Protein 3D9X (pdb70)

Nearest PDB structures (foldseek):
  3d9x-assembly1_B  TM=9.362E-01  e=1.227E-16  Bartonella henselae
  4lgo-assembly1_B  TM=8.347E-01  e=2.095E-08  Bartonella quintana
  3wpr-assembly1_B  TM=5.774E-01  e=2.042E-07  Acinetobacter sp. Tol 5
  3wpr-assembly1_C  TM=5.768E-01  e=2.422E-07  Acinetobacter sp. Tol 5
  3wpa-assembly1_A  TM=5.629E-01  e=1.880E-06  Acinetobacter sp. Tol 5

B-factor: mean 14.64, std 11.31, range [3.81, 83.88]

InterPro domains:
  IPR005594 Trimeric autotransporter adhesin YadA-like, C-terminal membrane anchor domain [PF03895] (3023-3078)
  IPR008635 Trimeric autotransporter adhesin YadA-like, stalk domain [PF05662] (355-396)
  IPR008635 Trimeric autotransporter adhesin YadA-like, stalk domain [PF05662] (469-496)
  IPR008635 Trimeric autotransporter adhesin YadA-like, stalk domain [PF05662] (538-579)
  IPR008635 Trimeric autotransporter adhesin YadA-like, stalk domain [PF05662] (683-721)
  IPR008635 Trimeric autotransporter adhesin YadA-like, stalk domain [PF05662] (815-851)
  IPR008635 Trimeric autotransporter adhesin YadA-like, stalk domain [PF05662] (1015-1054)
  IPR008635 Trimeric autotransporter adhesin YadA-like, stalk domain [PF05662] (1153-1191)
  IPR008635 Trimeric autotransporter adhesin YadA-like, stalk domain [PF05662] (1285-1321)
  IPR008635 Trimeric autotransporter adhesin YadA-like, stalk domain [PF05662] (1486-1524)
  IPR008635 Trimeric autotransporter adhesin YadA-like, stalk domain [PF05662] (1625-1662)
  IPR008635 Trimeric autotransporter adhesin YadA-like, stalk domain [PF05662] (1707-1745)
  IPR008635 Trimeric autotransporter adhesin YadA-like, stalk domain [PF05662] (1910-1948)
  IPR008635 Trimeric autotransporter adhesin YadA-like, stalk domain [PF05662] (2046-2082)
  IPR008635 Trimeric autotransporter adhesin YadA-like, stalk domain [PF05662] (2128-2166)
  IPR008635 Trimeric autotransporter adhesin YadA-like, stalk domain [PF05662] (2331-2369)
  IPR008635 Trimeric autotransporter adhesin YadA-like, stalk domain [PF05662] (2462-2490)
  IPR008635 Trimeric autotransporter adhesin YadA-like, stalk domain [PF05662] (2600-2638)
  IPR008635 Trimeric autotransporter adhesin YadA-like, stalk domain [PF05662] (2732-2768)
  IPR008635 Trimeric autotransporter adhesin YadA-like, stalk domain [PF05662] (2850-2883)

Foldseek 3Di:
DWDFDDDPPDDTDTQDDVRDDDDDDPDPQKDWDDDPPDPDIDIDGDPDDDDAWDDDDQWIQGPQGIGGVCAWTQGPVGIDGNPDDDPDADADDDPPGDHDPVRVVVVVVVVVPD/DADWDDDPNDDIDGQDDVRDDDDDDPDPQKDWDDPVPDPDIDIDGDPDDDDAWDDDDQWIQGPAFIDGVCAWTQGPVGIDGNPDDDPDADADDDPPGDHDPVRVVVVVVVD/DWDWDDDPNDPIDIQDVVRDDDDDDPDPQKDWDADVVVGDIDIDGDPDDDDAWDDDPQWIQGPQFIDRHCAWTQGPVGTDGNPDDDPDADADDDPPHDHDPVVVVVVVVVVPVD

Sequence (339 aa):
GGWNLTVNNDNNTVVSSGGALDLSSSGSKNLKIVKDGKKNNVTFDVARRDLTLKSIKLDGVTLNETGLFIANGPQITASGINAGSQKIITGVAEGTDANDAVVNFGQLKKIETEVKEQGGWNLTVNNDNNTVVSSGGALDLSSSSGSKNLKIVKDGKKKKNNVTTFDVARDLTLKSIKLLDGVTLNETGLFIANGPQITASGINAGSQQKITGVAEGTDANDAVVNFGQLKKIETEVGGWNNLTVNNDNNTVVVSSSGGALDLSSSGSKNLLKKIVVKDGKKNNVTFDVARDLTLKKSIKKLDGVTLNETGLFIANGPQIITASSGINAGSQKITGVAEGTDANDAVNFGQLKKIIETEVKEQ

Secondary structure (DSSP, 8-state):
--EEEEETT---EEE-TT-EEEEEESSTTEEEE--SS---EEEEE-SEEE-SEEEETTEEEESSEEEETTS-EEETTEEEEEEE-EEEEPPP-STTSB-BHHHHHHHHHHHTT-/--EEEEETTEEEEEE-TTEEEEEEESSTTEEEEE-TTSSEEEEEE-SEEE-SEEEETTEEEESSEEEETTS-EEETTEEEEEEE-EEEEPPP-STTSB-BHHHHHHHHHH-/--EEEEETTEEEEEE-TT-EEEEEESSTTEEEEEETTTTEEEEEE-SEEE-SEEEETTEEEESSEEEETTS-EEETTEEEEEEE-EEEEPPP-STTSBPBHHHHHHHHHHTTT-

Solvent-accessible surface area: 14819 Å² total; per-residue (Å²): 63,13,7,30,0,18,3,70,122,58,106,88,13,87,0,54,70,55,17,52,9,13,5,17,28,44,23,139,0,4,85,15,94,14,72,30,174,130,24,68,0,47,1,30,4,9,114,78,2,34,4,97,26,0,105,0,95,27,1,41,1,38,81,78,0,1,53,7,63,143,8,0,64,1,17,53,93,8,4,50,0,17,89,53,62,1,49,18,0,26,96,4,91,82,65,73,3,1,0,3,35,28,8,3,95,111,10,17,86,46,11,128,152,96,80,16,10,37,0,22,7,65,120,86,68,71,16,73,0,46,66,62,15,65,7,22,5,21,29,41,42,175,6,3,83,8,90,9,72,30,159,106,38,45,0,45,1,26,3,4,94,87,3,67,1,104,24,1,115,0,100,30,1,42,1,39,68,81,0,2,54,11,56,150,17,1,68,0,8,66,99,6,2,47,0,27,91,78,49,1,56,16,0,30,98,1,76,87,62,74,3,1,0,8,29,28,16,8,90,127,15,68,115,97,67,64,19,5,46,0,23,4,69,129,87,58,106,18,81,1,54,58,57,22,54,6,16,4,18,28,40,26,151,2,3,103,10,95,26,36,42,192,142,31,11,0,44,1,29,3,6,81,64,2,46,4,106,26,0,108,0,100,25,3,33,1,37,60,78,0,0,49,12,60,162,18,0,58,0,8,44,91,7,3,51,0,17,90,70,72,1,46,5,1,34,68,2,83,91,60,77,4,1,0,8,43,12,15,1,95,125,13,28,69,70,1,154,166,129

Organism: Bartonella henselae (NCBI:txid38323)

Structure (mmCIF, N/CA/C/O backbone):
data_3D9X
#
_entry.id   3D9X
#
_cell.length_a   29.870
_cell.length_b   51.140
_cell.length_c   58.620
_cell.angle_alpha   65.87
_cell.angle_beta   76.60
_cell.angle_gamma   82.08
#
_symmetry.space_group_name_H-M   'P 1'
#
loop_
_entity.id
_entity.type
_entity.pdbx_description
1 polymer 'Adhesin A'
2 water water
#
loop_
_atom_site.group_PDB
_atom_site.id
_atom_site.type_symbol
_atom_site.label_atom_id
_atom_site.label_alt_id
_atom_site.label_comp_id
_atom_site.label_asym_id
_atom_site.label_entity_id
_atom_site.label_seq_id
_atom_site.pdbx_PDB_ins_code
_atom_site.Cartn_x
_atom_site.Cartn_y
_atom_site.Cartn_z
_atom_site.occupancy
_atom_site.B_iso_or_equiv
_atom_site.auth_seq_id
_atom_site.auth_comp_id
_atom_site.auth_asym_id
_atom_site.auth_atom_id
_atom_site.pdbx_PDB_model_num
ATOM 1 N N . GLY A 1 12 ? 27.559 20.816 7.514 1.00 25.40 385 GLY A N 1
ATOM 2 C CA . GLY A 1 12 ? 26.179 20.418 7.104 1.00 24.59 385 GLY A CA 1
ATOM 3 C C . GLY A 1 12 ? 25.357 21.569 6.547 1.00 23.26 385 GLY A C 1
ATOM 4 O O . GLY A 1 12 ? 24.586 22.183 7.288 1.00 25.21 385 GLY A O 1
ATOM 5 N N . GLY A 1 13 ? 25.506 21.894 5.259 1.00 21.20 386 GLY A N 1
ATOM 6 C CA . GLY A 1 13 ? 26.425 21.228 4.372 1.00 17.03 386 GLY A CA 1
ATOM 7 C C . GLY A 1 13 ? 25.703 20.074 3.723 1.00 15.45 386 GLY A C 1
ATOM 8 O O . GLY A 1 13 ? 25.659 18.965 4.277 1.00 17.87 386 GLY A O 1
ATOM 9 N N . TRP A 1 14 ? 25.086 20.361 2.573 1.00 10.36 387 TRP A N 1
ATOM 10 C CA . TRP A 1 14 ? 24.585 19.333 1.671 1.00 8.90 387 TRP A CA 1
ATOM 11 C C . TRP A 1 14 ? 25.109 19.643 0.271 1.00 7.30 387 TRP A C 1
ATOM 12 O O . TRP A 1 14 ? 25.520 20.765 -0.023 1.00 8.17 387 TRP A O 1
ATOM 23 N N . ASN A 1 15 ? 25.118 18.626 -0.564 1.00 6.78 388 ASN A N 1
ATOM 24 C CA . ASN A 1 15 ? 25.633 18.729 -1.934 1.00 6.52 388 ASN A CA 1
ATOM 25 C C . ASN A 1 15 ? 24.512 18.884 -2.942 1.00 6.26 388 ASN A C 1
ATOM 26 O O . ASN A 1 15 ? 23.545 18.147 -2.911 1.00 6.81 388 ASN A O 1
ATOM 31 N N . LEU A 1 16 ? 24.664 19.842 -3.840 1.00 6.01 389 LEU A N 1
ATOM 32 C CA . LEU A 1 16 ? 23.755 20.050 -4.939 1.00 5.76 389 LEU A CA 1
ATOM 33 C C . LEU A 1 16 ? 24.433 19.691 -6.257 1.00 5.48 389 LEU A C 1
ATOM 34 O O . LEU A 1 16 ? 25.529 20.174 -6.517 1.00 6.00 389 LEU A O 1
ATOM 39 N N . THR A 1 17 ? 23.756 18.896 -7.083 1.00 5.25 390 THR A N 1
ATOM 40 C CA . THR A 1 17 ? 24.161 18.695 -8.457 1.00 5.90 390 THR A CA 1
ATOM 41 C C . THR A 1 17 ? 23.019 19.097 -9.383 1.00 5.35 390 THR A C 1
ATOM 42 O O . THR A 1 17 ? 21.832 19.054 -9.003 1.00 5.64 390 THR A O 1
ATOM 46 N N . VAL A 1 18 ? 23.383 19.461 -10.604 1.00 5.11 391 VAL A N 1
ATOM 47 C CA . VAL A 1 18 ? 22.453 19.792 -11.669 1.00 5.61 391 VAL A CA 1
ATOM 48 C C . VAL A 1 18 ? 22.818 18.975 -12.889 1.00 6.01 391 VAL A C 1
ATOM 49 O O . VAL A 1 18 ? 23.961 19.013 -13.342 1.00 6.54 391 VAL A O 1
ATOM 53 N N . ASN A 1 19 ? 21.857 18.231 -13.422 1.00 6.09 392 ASN A N 1
ATOM 54 C CA . ASN A 1 19 ? 22.112 17.327 -14.540 1.00 7.75 392 ASN A CA 1
ATOM 55 C C . ASN A 1 19 ? 23.343 16.467 -14.254 1.00 8.38 392 ASN A C 1
ATOM 56 O O . ASN A 1 19 ? 24.185 16.241 -15.132 1.00 9.77 392 ASN A O 1
ATOM 61 N N . ASN A 1 20 ? 23.446 15.991 -13.014 1.00 8.63 393 ASN A N 1
ATOM 62 C CA . ASN A 1 20 ? 24.557 15.117 -12.591 1.00 10.01 393 ASN A CA 1
ATOM 63 C C . ASN A 1 20 ? 25.932 15.731 -12.810 1.00 9.71 393 ASN A C 1
ATOM 64 O O . ASN A 1 20 ? 26.909 15.013 -13.089 1.00 11.43 393 ASN A O 1
ATOM 69 N N . ASP A 1 21 ? 26.036 17.047 -12.697 1.00 9.13 394 ASP A N 1
ATOM 70 C CA . ASP A 1 21 ? 27.330 17.714 -12.747 1.00 9.32 394 ASP A CA 1
ATOM 71 C C . ASP A 1 21 ? 28.006 17.519 -11.381 1.00 10.39 394 ASP A C 1
ATOM 72 O O . ASP A 1 21 ? 27.623 16.633 -10.596 1.00 11.03 394 ASP A O 1
ATOM 77 N N . ASN A 1 22 ? 29.002 18.319 -11.085 1.00 10.28 395 ASN A N 1
ATOM 78 C CA . ASN A 1 22 ? 29.746 18.151 -9.857 1.00 9.44 395 ASN A CA 1
ATOM 79 C C . ASN A 1 22 ? 29.008 18.721 -8.658 1.00 8.36 395 ASN A C 1
ATOM 80 O O . ASN A 1 22 ? 28.207 19.643 -8.790 1.00 9.31 395 ASN A O 1
ATOM 85 N N . ASN A 1 23 ? 29.348 18.219 -7.479 1.00 8.00 396 ASN A N 1
ATOM 86 C CA . ASN A 1 23 ? 28.836 18.796 -6.243 1.00 8.21 396 ASN A CA 1
ATOM 87 C C . ASN A 1 23 ? 29.181 20.255 -6.102 1.00 7.78 396 ASN A C 1
ATOM 88 O O . ASN A 1 23 ? 30.350 20.657 -6.268 1.00 8.94 396 ASN A O 1
ATOM 93 N N . THR A 1 24 ? 28.174 21.031 -5.725 1.00 7.52 397 THR A N 1
ATOM 94 C CA . THR A 1 24 ? 28.342 22.362 -5.176 1.00 8.36 397 THR A CA 1
ATOM 95 C C . THR A 1 24 ? 27.821 22.292 -3.748 1.00 8.12 397 THR A C 1
ATOM 96 O O . THR A 1 24 ? 26.672 21.891 -3.532 1.00 8.18 397 THR A O 1
ATOM 100 N N . VAL A 1 25 ? 28.631 22.669 -2.761 1.00 9.14 398 VAL A N 1
ATOM 101 C CA . VAL A 1 25 ? 28.204 22.579 -1.380 1.00 9.85 398 VAL A CA 1
ATOM 102 C C . VAL A 1 25 ? 27.367 23.776 -1.016 1.00 9.37 398 VAL A C 1
ATOM 103 O O . VAL A 1 25 ? 27.696 24.917 -1.342 1.00 10.52 398 VAL A O 1
ATOM 107 N N . VAL A 1 26 ? 26.253 23.493 -0.362 1.00 8.82 399 VAL A N 1
ATOM 108 C CA . VAL A 1 26 ? 25.441 24.514 0.264 1.00 9.64 399 VAL A CA 1
ATOM 109 C C . VAL A 1 26 ? 25.701 24.310 1.745 1.00 10.22 399 VAL A C 1
ATOM 110 O O . VAL A 1 26 ? 25.202 23.377 2.361 1.00 9.57 399 VAL A O 1
ATOM 114 N N . SER A 1 27 ? 26.549 25.179 2.291 1.00 12.18 400 SER A N 1
ATOM 115 C CA . SER A 1 27 ? 27.062 25.041 3.642 1.00 13.73 400 SER A CA 1
ATOM 116 C C . SER A 1 27 ? 26.037 25.474 4.665 1.00 14.17 400 SER A C 1
ATOM 117 O O . SER A 1 27 ? 25.082 26.184 4.353 1.00 13.63 400 SER A O 1
ATOM 120 N N . SER A 1 28 ? 26.266 25.065 5.910 1.00 15.80 401 SER A N 1
ATOM 121 C CA . SER A 1 28 ? 25.550 25.610 7.044 1.00 15.96 401 SER A CA 1
ATOM 122 C C . SER A 1 28 ? 25.702 27.139 7.044 1.00 15.22 401 SER A C 1
ATOM 123 O O . SER A 1 28 ? 26.813 27.670 7.032 1.00 15.77 401 SER A O 1
ATOM 126 N N . GLY A 1 29 ? 24.590 27.853 7.013 1.00 14.60 402 GLY A N 1
ATOM 127 C CA . GLY A 1 29 ? 24.616 29.305 6.921 1.00 14.20 402 GLY A CA 1
ATOM 128 C C . GLY A 1 29 ? 24.886 29.846 5.523 1.00 13.76 402 GLY A C 1
ATOM 129 O O . GLY A 1 29 ? 24.957 31.063 5.328 1.00 15.24 402 GLY A O 1
ATOM 130 N N . GLY A 1 30 ? 25.044 28.949 4.551 1.00 12.31 403 GLY A N 1
ATOM 131 C CA . GLY A 1 30 ? 25.272 29.317 3.159 1.00 11.06 403 GLY A CA 1
ATOM 132 C C . GLY A 1 30 ? 23.987 29.648 2.433 1.00 9.63 403 GLY A C 1
ATOM 133 O O . GLY A 1 30 ? 22.951 29.867 3.058 1.00 9.70 403 GLY A O 1
ATOM 134 N N . ALA A 1 31 ? 24.062 29.671 1.113 1.00 9.08 404 ALA A N 1
ATOM 135 C CA . ALA A 1 31 ? 22.971 30.175 0.304 1.00 8.33 404 ALA A CA 1
ATOM 136 C C . ALA A 1 31 ? 22.876 29.453 -1.027 1.00 7.75 404 ALA A C 1
ATOM 137 O O . ALA A 1 31 ? 23.873 28.948 -1.562 1.00 8.91 404 ALA A O 1
ATOM 139 N N . LEU A 1 32 ? 21.665 29.449 -1.554 1.00 6.70 405 LEU A N 1
ATOM 140 C CA . LEU A 1 32 ? 21.384 28.959 -2.884 1.00 6.45 405 LEU A CA 1
ATOM 141 C C . LEU A 1 32 ? 20.348 29.884 -3.506 1.00 5.94 405 LEU A C 1
ATOM 142 O O . LEU A 1 32 ? 19.335 30.197 -2.860 1.00 6.52 405 LEU A O 1
ATOM 147 N N . ASP A 1 33 ? 20.581 30.290 -4.749 1.00 5.84 406 ASP A N 1
ATOM 148 C CA . ASP A 1 33 ? 19.641 31.102 -5.498 1.00 6.37 406 ASP A CA 1
ATOM 149 C C . ASP A 1 33 ? 19.133 30.316 -6.705 1.00 6.39 406 ASP A C 1
ATOM 150 O O . ASP A 1 33 ? 19.923 29.717 -7.444 1.00 7.29 406 ASP A O 1
ATOM 155 N N . LEU A 1 34 ? 17.818 30.302 -6.886 1.00 6.07 407 LEU A N 1
ATOM 156 C CA . LEU A 1 34 ? 17.182 29.693 -8.058 1.00 6.38 407 LEU A CA 1
ATOM 157 C C . LEU A 1 34 ? 16.635 30.836 -8.883 1.00 6.63 407 LEU A C 1
ATOM 158 O O . LEU A 1 34 ? 15.900 31.680 -8.356 1.00 8.28 407 LEU A O 1
ATOM 163 N N . SER A 1 35 ? 16.939 30.875 -10.161 1.00 6.60 408 SER A N 1
ATOM 164 C CA A SER A 1 35 ? 16.504 31.984 -10.980 0.50 6.81 408 SER A CA 1
ATOM 165 C CA B SER A 1 35 ? 16.515 31.988 -10.983 0.50 7.47 408 SER A CA 1
ATOM 166 C C . SER A 1 35 ? 15.977 31.528 -12.324 1.00 6.68 408 SER A C 1
ATOM 167 O O . SER A 1 35 ? 16.282 30.425 -12.798 1.00 6.69 408 SER A O 1
ATOM 172 N N . SER A 1 36 ? 15.180 32.395 -12.925 1.00 7.23 409 SER A N 1
ATOM 173 C CA . SER A 1 36 ? 14.664 32.164 -14.257 1.00 7.88 409 SER A CA 1
ATOM 174 C C . SER A 1 36 ? 15.467 32.892 -15.301 1.00 8.00 409 SER A C 1
ATOM 175 O O . SER A 1 36 ? 15.826 34.047 -15.114 1.00 9.33 409 SER A O 1
ATOM 178 N N . GLY A 1 37 ? 15.709 32.228 -16.420 1.00 8.06 410 GLY A N 1
ATOM 179 C CA . GLY A 1 37 ? 16.426 32.833 -17.521 1.00 8.99 410 GLY A CA 1
ATOM 180 C C . GLY A 1 37 ? 15.618 33.755 -18.405 1.00 9.19 410 GLY A C 1
ATOM 181 O O . GLY A 1 37 ? 16.205 34.486 -19.196 1.00 10.54 410 GLY A O 1
ATOM 182 N N . SER A 1 38 ? 14.291 33.723 -18.298 1.00 9.01 411 SER A N 1
ATOM 183 C CA . SER A 1 38 ? 13.453 34.515 -19.207 1.00 9.32 411 SER A CA 1
ATOM 184 C C . SER A 1 38 ? 12.029 34.583 -18.717 1.00 9.30 411 SER A C 1
ATOM 185 O O . SER A 1 38 ? 11.606 33.817 -17.849 1.00 9.27 411 SER A O 1
ATOM 188 N N . LYS A 1 39 ? 11.260 35.468 -19.343 1.00 9.75 412 LYS A N 1
ATOM 189 C CA . LYS A 1 39 ? 9.846 35.608 -19.018 1.00 10.70 412 LYS A CA 1
ATOM 190 C C . LYS A 1 39 ? 9.016 34.372 -19.351 1.00 9.16 412 LYS A C 1
ATOM 191 O O . LYS A 1 39 ? 7.892 34.259 -18.902 1.00 10.39 412 LYS A O 1
ATOM 197 N N . ASN A 1 40 ? 9.554 33.431 -20.120 1.00 7.71 413 ASN A N 1
ATOM 198 C CA . ASN A 1 40 ? 8.818 32.223 -20.423 1.00 7.75 413 ASN A CA 1
ATOM 199 C C . ASN A 1 40 ? 8.690 31.278 -19.239 1.00 7.25 413 ASN A C 1
ATOM 200 O O . ASN A 1 40 ? 7.844 30.391 -19.274 1.00 7.88 413 ASN A O 1
ATOM 205 N N . LEU A 1 41 ? 9.558 31.417 -18.249 1.00 7.53 414 LEU A N 1
ATOM 206 C CA . LEU A 1 41 ? 9.539 30.567 -17.066 1.00 8.43 414 LEU A CA 1
ATOM 207 C C . LEU A 1 41 ? 9.405 31.454 -15.843 1.00 8.04 414 LEU A C 1
ATOM 208 O O . LEU A 1 41 ? 10.196 32.366 -15.614 1.00 8.29 414 LEU A O 1
ATOM 213 N N . LYS A 1 42 ? 8.383 31.160 -15.061 1.00 8.11 415 LYS A N 1
ATOM 214 C CA . LYS A 1 42 ? 8.071 31.918 -13.860 1.00 8.60 415 LYS A CA 1
ATOM 215 C C . LYS A 1 42 ? 8.490 31.097 -12.642 1.00 8.20 415 LYS A C 1
ATOM 216 O O . LYS A 1 42 ? 8.167 29.924 -12.559 1.00 9.46 415 LYS A O 1
ATOM 222 N N . ILE A 1 43 ? 9.190 31.709 -11.697 1.00 7.64 416 ILE A N 1
ATOM 223 C CA . ILE A 1 43 ? 9.495 31.050 -10.432 1.00 7.39 416 ILE A CA 1
ATOM 224 C C . ILE A 1 43 ? 9.018 31.975 -9.319 1.00 7.32 416 ILE A C 1
ATOM 225 O O . ILE A 1 43 ? 9.414 33.143 -9.277 1.00 8.08 416 ILE A O 1
ATOM 230 N N . VAL A 1 44 ? 8.160 31.457 -8.441 1.00 7.70 417 VAL A N 1
ATOM 231 C CA . VAL A 1 44 ? 7.464 32.223 -7.409 1.00 8.57 417 VAL A CA 1
ATOM 232 C C . VAL A 1 44 ? 7.822 31.687 -6.023 1.00 7.94 417 VAL A C 1
ATOM 233 O O . VAL A 1 44 ? 7.688 30.508 -5.748 1.00 9.56 417 VAL A O 1
ATOM 237 N N . LYS A 1 45 ? 8.244 32.593 -5.162 1.00 8.16 418 LYS A N 1
ATOM 238 C CA . LYS A 1 45 ? 8.526 32.352 -3.752 1.00 9.23 418 LYS A CA 1
ATOM 239 C C . LYS A 1 45 ? 8.216 33.654 -2.988 1.00 10.10 418 LYS A C 1
ATOM 240 O O . LYS A 1 45 ? 8.379 34.749 -3.534 1.00 10.56 418 LYS A O 1
ATOM 246 N N . ASP A 1 46 ? 7.843 33.533 -1.719 1.00 10.33 419 ASP A N 1
ATOM 247 C CA . ASP A 1 46 ? 7.723 34.717 -0.890 1.00 12.16 419 ASP A CA 1
ATOM 248 C C . ASP A 1 46 ? 8.676 34.627 0.297 1.00 11.69 419 ASP A C 1
ATOM 249 O O . ASP A 1 46 ? 9.454 33.666 0.431 1.00 12.57 419 ASP A O 1
ATOM 254 N N . GLY A 1 47 ? 8.652 35.656 1.128 1.00 12.91 420 GLY A N 1
ATOM 255 C CA . GLY A 1 47 ? 9.600 35.754 2.235 1.00 14.17 420 GLY A CA 1
ATOM 256 C C . GLY A 1 47 ? 9.142 35.049 3.480 1.00 14.73 420 GLY A C 1
ATOM 257 O O . GLY A 1 47 ? 9.878 35.007 4.473 1.00 17.02 420 GLY A O 1
ATOM 258 N N . LYS A 1 48 ? 7.951 34.465 3.432 1.00 15.35 421 LYS A N 1
ATOM 259 C CA . LYS A 1 48 ? 7.343 33.870 4.617 1.00 16.11 421 LYS A CA 1
ATOM 260 C C . LYS A 1 48 ? 7.553 32.372 4.705 1.00 16.01 421 LYS A C 1
ATOM 261 O O . LYS A 1 48 ? 7.700 31.833 5.803 1.00 18.15 421 LYS A O 1
ATOM 267 N N . LYS A 1 49 ? 7.558 31.691 3.559 1.00 13.84 422 LYS A N 1
ATOM 268 C CA . LYS A 1 49 ? 7.617 30.238 3.525 1.00 14.45 422 LYS A CA 1
ATOM 269 C C . LYS A 1 49 ? 8.684 29.811 2.550 1.00 12.38 422 LYS A C 1
ATOM 270 O O . LYS A 1 49 ? 9.014 30.534 1.601 1.00 12.26 422 LYS A O 1
ATOM 276 N N . ASN A 1 50 ? 9.220 28.621 2.765 1.00 11.67 423 ASN A N 1
ATOM 277 C CA . ASN A 1 50 ? 10.280 28.142 1.869 1.00 11.97 423 ASN A CA 1
ATOM 278 C C . ASN A 1 50 ? 9.821 27.798 0.438 1.00 12.02 423 ASN A C 1
ATOM 279 O O . ASN A 1 50 ? 10.646 27.803 -0.477 1.00 13.24 423 ASN A O 1
ATOM 284 N N . ASN A 1 51 ? 8.500 27.596 0.268 1.00 9.52 424 ASN A N 1
ATOM 285 C CA . ASN A 1 51 ? 7.799 27.017 -0.903 1.00 10.84 424 ASN A CA 1
ATOM 286 C C . ASN A 1 51 ? 8.170 27.748 -2.183 1.00 8.33 424 ASN A C 1
ATOM 287 O O . ASN A 1 51 ? 8.100 28.974 -2.212 1.00 8.80 424 ASN A O 1
ATOM 292 N N . VAL A 1 52 ? 8.503 27.004 -3.231 1.00 7.21 425 VAL A N 1
ATOM 293 C CA . VAL A 1 52 ? 8.793 27.581 -4.532 1.00 7.21 425 VAL A CA 1
ATOM 294 C C . VAL A 1 52 ? 7.878 26.936 -5.562 1.00 6.91 425 VAL A C 1
ATOM 295 O O . VAL A 1 52 ? 7.725 25.718 -5.588 1.00 7.80 425 VAL A O 1
ATOM 299 N N . THR A 1 53 ? 7.264 27.760 -6.401 1.00 6.62 426 THR A N 1
ATOM 300 C CA . THR A 1 53 ? 6.388 27.285 -7.467 1.00 7.02 426 THR A CA 1
ATOM 301 C C . THR A 1 53 ? 6.972 27.709 -8.819 1.00 6.67 426 THR A C 1
ATOM 302 O O . THR A 1 53 ? 7.345 28.874 -9.006 1.00 8.63 426 THR A O 1
ATOM 306 N N . PHE A 1 54 ? 7.073 26.757 -9.740 1.00 6.21 427 PHE A N 1
ATOM 307 C CA . PHE A 1 54 ? 7.645 26.965 -11.077 1.00 6.76 427 PHE A CA 1
ATOM 308 C C . PHE A 1 54 ? 6.529 26.825 -12.084 1.00 7.26 427 PHE A C 1
ATOM 309 O O . PHE A 1 54 ? 5.674 25.954 -11.935 1.00 7.03 427 PHE A O 1
ATOM 317 N N . ASP A 1 55 ? 6.547 27.638 -13.130 1.00 7.72 428 ASP A N 1
ATOM 318 C 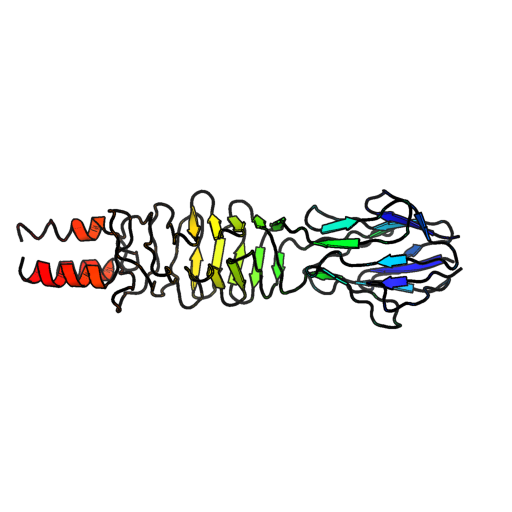CA . ASP A 1 55 ? 5.547 27.518 -14.158 1.00 8.42 428 ASP A CA 1
ATOM 319 C C . ASP A 1 55 ? 6.047 28.031 -15.500 1.00 8.43 428 ASP A C 1
ATOM 320 O O . ASP A 1 55 ? 7.033 28.762 -15.585 1.00 10.05 428 ASP A O 1
ATOM 325 N N . VAL A 1 56 ? 5.353 27.594 -16.543 1.00 9.26 429 VAL A N 1
ATOM 326 C CA . VAL A 1 56 ? 5.515 28.067 -17.898 1.00 9.75 429 VAL A CA 1
ATOM 327 C C . VAL A 1 56 ? 4.542 29.220 -18.129 1.00 9.48 429 VAL A C 1
ATOM 328 O O . VAL A 1 56 ? 3.395 29.158 -17.714 1.00 10.05 429 VAL A O 1
ATOM 332 N N . ALA A 1 57 ? 5.002 30.287 -18.774 1.00 9.39 430 ALA A N 1
ATOM 333 C CA . ALA A 1 57 ? 4.105 31.398 -19.112 1.00 9.64 430 ALA A CA 1
ATOM 334 C C . ALA A 1 57 ? 3.019 30.956 -20.084 1.00 9.26 430 ALA A C 1
ATOM 335 O O . ALA A 1 57 ? 3.266 30.150 -20.966 1.00 9.36 430 ALA A O 1
ATOM 337 N N . ARG A 1 58 ? 1.818 31.501 -19.936 1.00 9.42 431 ARG A N 1
ATOM 338 C CA A ARG A 1 58 ? 0.753 31.123 -20.868 0.50 9.51 431 ARG A CA 1
ATOM 339 C CA B ARG A 1 58 ? 0.705 31.202 -20.841 0.50 9.87 431 ARG A CA 1
ATOM 340 C C . ARG A 1 58 ? 0.856 31.873 -22.203 1.00 8.81 431 ARG A C 1
ATOM 341 O O . ARG A 1 58 ? 0.217 31.485 -23.167 1.00 8.74 431 ARG A O 1
ATOM 356 N N . ASP A 1 59 ? 1.672 32.919 -22.238 1.00 8.84 432 ASP A N 1
ATOM 357 C CA . ASP A 1 59 ? 2.024 33.612 -23.470 1.00 9.56 432 ASP A CA 1
ATOM 358 C C . ASP A 1 59 ? 3.513 33.430 -23.643 1.00 9.31 432 ASP A C 1
ATOM 359 O O . ASP A 1 59 ? 4.306 33.976 -22.863 1.00 11.46 432 ASP A O 1
ATOM 364 N N . LEU A 1 60 ? 3.903 32.598 -24.602 1.00 8.36 433 LEU A N 1
ATOM 365 C CA . LEU A 1 60 ? 5.308 32.275 -24.808 1.00 8.36 433 LEU A CA 1
ATOM 366 C C . LEU A 1 60 ? 5.869 33.062 -25.968 1.00 7.87 433 LEU A C 1
ATOM 367 O O . LEU A 1 60 ? 5.163 33.389 -26.922 1.00 9.14 433 LEU A O 1
ATOM 372 N N . THR A 1 61 ? 7.167 33.321 -25.902 1.00 7.83 434 THR A N 1
ATOM 373 C CA . THR A 1 61 ? 7.933 33.869 -27.020 1.00 8.36 434 THR A CA 1
ATOM 374 C C . THR A 1 61 ? 9.009 32.845 -27.387 1.00 7.99 434 THR A C 1
ATOM 375 O O . THR A 1 61 ? 9.867 32.532 -26.555 1.00 8.77 434 THR A O 1
ATOM 379 N N . LEU A 1 62 ? 8.942 32.314 -28.604 1.00 7.30 435 LEU A N 1
ATOM 380 C CA . LEU A 1 62 ? 9.774 31.183 -29.013 1.00 7.72 435 LEU A CA 1
ATOM 381 C C . LEU A 1 62 ? 10.401 31.424 -30.366 1.00 7.50 435 LEU A C 1
ATOM 382 O O . LEU A 1 62 ? 9.962 32.278 -31.126 1.00 8.31 435 LEU A O 1
ATOM 387 N N . LYS A 1 63 ? 11.451 30.670 -30.646 1.00 7.54 436 LYS A N 1
ATOM 388 C CA . LYS A 1 63 ? 12.041 30.632 -31.967 1.00 8.23 436 LYS A CA 1
ATOM 389 C C . LYS A 1 63 ? 11.418 29.538 -32.825 1.00 7.18 436 LYS A C 1
ATOM 390 O O . LYS A 1 63 ? 11.189 29.766 -34.016 1.00 8.06 436 LYS A O 1
ATOM 396 N N . SER A 1 64 ? 11.160 28.360 -32.266 1.00 6.87 437 SER A N 1
ATOM 397 C CA . SER A 1 64 ? 10.591 27.280 -33.071 1.00 7.03 437 SER A CA 1
ATOM 398 C C . SER A 1 64 ? 9.929 26.242 -32.208 1.00 5.98 437 SER A C 1
ATOM 399 O O . SER A 1 64 ? 10.224 26.094 -31.023 1.00 6.53 437 SER A O 1
ATOM 402 N N . ILE A 1 65 ? 9.050 25.496 -32.856 1.00 6.47 438 ILE A N 1
ATOM 403 C CA . ILE A 1 65 ? 8.390 24.336 -32.276 1.00 6.98 438 ILE A CA 1
ATOM 404 C C . ILE A 1 65 ? 8.372 23.231 -33.324 1.00 6.11 438 ILE A C 1
ATOM 405 O O . ILE A 1 65 ? 7.982 23.459 -34.465 1.00 7.23 438 ILE A O 1
ATOM 410 N N . LYS A 1 66 ? 8.808 22.047 -32.931 1.00 6.16 439 LYS A N 1
ATOM 411 C CA . LYS A 1 66 ? 8.740 20.854 -33.750 1.00 6.63 439 LYS A CA 1
ATOM 412 C C . LYS A 1 66 ? 7.758 19.878 -33.142 1.00 5.82 439 LYS A C 1
ATOM 413 O O . LYS A 1 66 ? 7.889 19.541 -31.960 1.00 6.63 439 LYS A O 1
ATOM 419 N N . LEU A 1 67 ? 6.812 19.434 -33.965 1.00 5.95 440 LEU A N 1
ATOM 420 C CA . LEU A 1 67 ? 5.815 18.444 -33.579 1.00 6.21 440 LEU A CA 1
ATOM 421 C C . LEU A 1 67 ? 5.849 17.394 -34.680 1.00 6.73 440 LEU A C 1
ATOM 422 O O . LEU A 1 67 ? 5.110 17.454 -35.653 1.00 6.42 440 LEU A O 1
ATOM 427 N N . ASP A 1 68 ? 6.779 16.451 -34.555 1.00 8.53 441 ASP A N 1
ATOM 428 C CA . ASP A 1 68 ? 7.075 15.484 -35.622 1.00 9.54 441 ASP A CA 1
ATOM 429 C C . ASP A 1 68 ? 7.346 16.210 -36.958 1.00 9.26 441 ASP A C 1
ATOM 430 O O . ASP A 1 68 ? 8.293 16.987 -37.014 1.00 10.45 441 ASP A O 1
ATOM 435 N N . GLY A 1 69 ? 6.533 16.011 -37.996 1.00 8.24 442 GLY A N 1
ATOM 436 C CA . GLY A 1 69 ? 6.747 16.650 -39.286 1.00 8.35 442 GLY A CA 1
ATOM 437 C C . GLY A 1 69 ? 6.218 18.064 -39.401 1.00 7.06 442 GLY A C 1
ATOM 438 O O . GLY A 1 69 ? 6.341 18.666 -40.462 1.00 8.59 442 GLY A O 1
ATOM 439 N N . VAL A 1 70 ? 5.638 18.584 -38.323 1.00 6.49 443 VAL A N 1
ATOM 440 C CA . VAL A 1 70 ? 5.087 19.937 -38.288 1.00 6.50 443 VAL A CA 1
ATOM 441 C C . VAL A 1 70 ? 6.093 20.824 -37.585 1.00 6.94 443 VAL A C 1
ATOM 442 O O . VAL A 1 70 ? 6.546 20.509 -36.491 1.00 7.90 443 VAL A O 1
ATOM 446 N N . THR A 1 71 ? 6.426 21.959 -38.194 1.00 7.01 444 THR A N 1
ATOM 447 C CA . THR A 1 71 ? 7.290 22.961 -37.577 1.00 7.19 444 THR A CA 1
ATOM 448 C C . THR A 1 71 ? 6.617 24.325 -37.626 1.00 6.73 444 THR A C 1
ATOM 449 O O . THR A 1 71 ? 6.082 24.718 -38.669 1.00 7.50 444 THR A O 1
ATOM 453 N N . LEU A 1 72 ? 6.648 25.041 -36.504 1.00 6.53 445 LEU A N 1
ATOM 454 C CA . LEU A 1 72 ? 6.243 26.443 -36.452 1.00 6.70 445 LEU A CA 1
ATOM 455 C C . LEU A 1 72 ? 7.473 27.235 -36.052 1.00 6.47 445 LEU A C 1
ATOM 456 O O . LEU A 1 72 ? 8.116 26.920 -35.058 1.00 7.81 445 LEU A O 1
ATOM 461 N N . ASN A 1 73 ? 7.811 28.272 -36.803 1.00 6.52 446 ASN A N 1
ATOM 462 C CA . ASN A 1 73 ? 8.980 29.060 -36.493 1.00 7.27 446 ASN A CA 1
ATOM 463 C C . ASN A 1 73 ? 8.726 30.518 -36.832 1.00 6.99 446 ASN A C 1
ATOM 464 O O . ASN A 1 73 ? 7.602 30.914 -37.132 1.00 7.23 446 ASN A O 1
ATOM 469 N N . GLU A 1 74 ? 9.784 31.325 -36.782 1.00 7.80 447 GLU A N 1
ATOM 470 C CA . GLU A 1 74 ? 9.661 32.772 -37.016 1.00 8.90 447 GLU A CA 1
ATOM 471 C C . GLU A 1 74 ? 9.312 33.113 -38.461 1.00 8.85 447 GLU A C 1
ATOM 472 O O . GLU A 1 74 ? 8.984 34.258 -38.760 1.00 10.00 447 GLU A O 1
ATOM 478 N N . THR A 1 75 ? 9.400 32.144 -39.362 1.00 8.44 448 THR A N 1
ATOM 479 C CA . THR A 1 75 ? 9.022 32.334 -40.752 1.00 8.53 448 THR 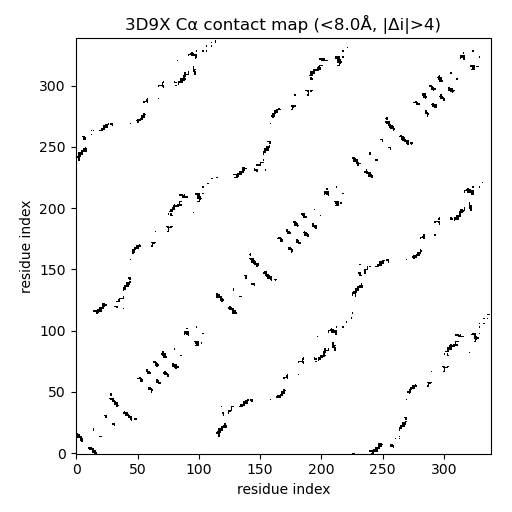A CA 1
ATOM 480 C C . THR A 1 75 ? 7.592 31.856 -41.020 1.00 8.22 448 THR A C 1
ATOM 481 O O . THR A 1 75 ? 6.926 32.383 -41.883 1.00 9.36 448 THR A O 1
ATOM 485 N N . GLY A 1 76 ? 7.111 30.856 -40.301 1.00 7.27 449 GLY A N 1
ATOM 486 C CA . GLY A 1 76 ? 5.744 30.389 -40.456 1.00 6.86 449 GLY A CA 1
ATOM 487 C C . GLY A 1 76 ? 5.583 28.928 -40.112 1.00 6.04 449 GLY A C 1
ATOM 488 O O . GLY A 1 76 ? 6.295 28.392 -39.261 1.00 6.65 449 GLY A O 1
ATOM 489 N N . LEU A 1 77 ? 4.582 28.323 -40.738 1.00 5.90 450 LEU A N 1
ATOM 490 C CA . LEU A 1 77 ? 4.180 26.938 -40.508 1.00 6.08 450 LEU A CA 1
ATOM 491 C C . LEU A 1 77 ? 4.666 26.086 -41.665 1.00 5.92 450 LEU A C 1
ATOM 492 O O . LEU A 1 77 ? 4.362 26.396 -42.822 1.00 6.69 450 LEU A O 1
ATOM 497 N N . PHE A 1 78 ? 5.363 24.990 -41.359 1.00 5.77 451 PHE A N 1
ATOM 498 C CA . PHE A 1 78 ? 5.913 24.088 -42.349 1.00 6.44 451 PHE A CA 1
ATOM 499 C C . PHE A 1 78 ? 5.490 22.679 -42.010 1.00 6.88 451 PHE A C 1
ATOM 500 O O . PHE A 1 78 ? 5.680 22.231 -40.882 1.00 8.93 451 PHE A O 1
ATOM 508 N N . ILE A 1 79 ? 4.959 21.957 -42.980 1.00 6.40 452 ILE A N 1
ATOM 509 C CA . ILE A 1 79 ? 4.670 20.556 -42.774 1.00 6.69 452 ILE A CA 1
ATOM 510 C C . ILE A 1 79 ? 5.477 19.764 -43.784 1.00 7.06 452 ILE A C 1
ATOM 511 O O . ILE A 1 79 ? 5.409 20.037 -44.986 1.00 7.13 452 ILE A O 1
ATOM 516 N N . ALA A 1 80 ? 6.258 18.800 -43.301 1.00 8.00 453 ALA A N 1
ATOM 517 C CA . ALA A 1 80 ? 7.108 18.007 -44.186 1.00 8.61 453 ALA A CA 1
ATOM 518 C C . ALA A 1 80 ? 6.244 17.328 -45.249 1.00 8.73 453 ALA A C 1
ATOM 519 O O . ALA A 1 80 ? 5.232 16.734 -44.948 1.00 9.40 453 ALA A O 1
ATOM 521 N N . ASN A 1 81 ? 6.639 17.450 -46.513 1.00 9.45 454 ASN A N 1
ATOM 522 C CA . ASN A 1 81 ? 5.882 16.893 -47.637 1.00 10.16 454 ASN A CA 1
ATOM 523 C C . ASN A 1 81 ? 4.451 17.426 -47.676 1.00 10.41 454 ASN A C 1
ATOM 524 O O . ASN A 1 81 ? 3.525 16.746 -48.138 1.00 12.73 454 ASN A O 1
ATOM 529 N N . GLY A 1 82 ? 4.300 18.667 -47.212 1.00 9.31 455 GLY A N 1
ATOM 530 C CA . GLY A 1 82 ? 3.002 19.272 -47.077 1.00 8.44 455 GLY A CA 1
ATOM 531 C C . GLY A 1 82 ? 3.062 20.779 -47.222 1.00 7.53 455 GLY A C 1
ATOM 532 O O . GLY A 1 82 ? 4.040 21.350 -47.691 1.00 7.73 455 GLY A O 1
ATOM 533 N N . PRO A 1 83 ? 1.976 21.442 -46.841 1.00 6.80 456 PRO A N 1
ATOM 534 C CA . PRO A 1 83 ? 1.878 22.888 -46.956 1.00 7.14 456 PRO A CA 1
ATOM 535 C C . PRO A 1 83 ? 2.905 23.672 -46.166 1.00 6.84 456 PRO A C 1
ATOM 536 O O . PRO A 1 83 ? 3.449 23.204 -45.162 1.00 7.00 456 PRO A O 1
ATOM 540 N N . GLN A 1 84 ? 3.129 24.899 -46.627 1.00 7.51 457 GLN A N 1
ATOM 541 C CA . GLN A 1 84 ? 3.910 25.884 -45.897 1.00 9.34 457 GLN A CA 1
ATOM 542 C C . GLN A 1 84 ? 3.171 27.210 -45.925 1.00 9.31 457 GLN A C 1
ATOM 543 O O . GLN A 1 84 ? 2.608 27.607 -46.967 1.00 11.18 457 GLN A O 1
ATOM 549 N N . ILE A 1 85 ? 3.168 27.910 -44.801 1.00 9.10 458 ILE A N 1
ATOM 550 C CA . ILE A 1 85 ? 2.489 29.188 -44.690 1.00 9.05 458 ILE A CA 1
ATOM 551 C C . ILE A 1 85 ? 3.521 30.168 -44.174 1.00 8.28 458 ILE A C 1
ATOM 552 O O . ILE A 1 85 ? 3.961 30.014 -43.042 1.00 8.53 458 ILE A O 1
ATOM 557 N N . THR A 1 86 ? 3.927 31.155 -44.981 1.00 8.20 459 THR A N 1
ATOM 558 C CA . THR A 1 86 ? 4.932 32.140 -44.575 1.00 8.87 459 THR A CA 1
ATOM 559 C C . THR A 1 86 ? 4.469 33.520 -44.990 1.00 8.93 459 THR A C 1
ATOM 560 O O . THR A 1 86 ? 3.422 33.640 -45.608 1.00 8.15 459 THR A O 1
ATOM 564 N N . ALA A 1 87 ? 5.254 34.561 -44.691 1.00 9.46 460 ALA A N 1
ATOM 565 C CA . ALA A 1 87 ? 4.909 35.912 -45.127 1.00 11.15 460 ALA A CA 1
ATOM 566 C C . ALA A 1 87 ? 4.895 36.048 -46.639 1.00 11.48 460 ALA A C 1
ATOM 567 O O . ALA A 1 87 ? 4.249 36.966 -47.149 1.00 14.99 460 ALA A O 1
ATOM 569 N N . SER A 1 88 ? 5.584 35.167 -47.365 1.00 11.51 461 SER A N 1
ATOM 570 C CA . SER A 1 88 ? 5.511 35.229 -48.811 1.00 11.83 461 SER A CA 1
ATOM 571 C C . SER A 1 88 ? 4.238 34.568 -49.341 1.00 10.98 461 SER A C 1
ATOM 572 O O . SER A 1 88 ? 3.959 34.680 -50.523 1.00 13.46 461 SER A O 1
ATOM 575 N N . GLY A 1 89 ? 3.467 33.899 -48.477 1.00 9.27 462 GLY A N 1
ATOM 576 C CA . GLY A 1 89 ? 2.183 33.357 -48.856 1.00 8.20 462 GLY A CA 1
ATOM 577 C C . GLY A 1 89 ? 2.025 31.888 -48.544 1.00 6.97 462 GLY A C 1
ATOM 578 O O . GLY A 1 89 ? 2.813 31.283 -47.796 1.00 7.39 462 GLY A O 1
ATOM 579 N N . ILE A 1 90 ? 0.957 31.335 -49.092 1.00 6.49 463 ILE A N 1
ATOM 580 C CA . ILE A 1 90 ? 0.592 29.945 -48.890 1.00 6.57 463 ILE A CA 1
ATOM 581 C C . ILE A 1 90 ? 1.144 29.089 -50.012 1.00 6.01 463 ILE A C 1
ATOM 582 O O . ILE A 1 90 ? 0.902 29.366 -51.191 1.00 6.44 463 ILE A O 1
ATOM 587 N N . ASN A 1 91 ? 1.892 28.063 -49.633 1.00 6.59 464 ASN A N 1
ATOM 588 C CA . ASN A 1 91 ? 2.304 26.981 -50.517 1.00 7.33 464 ASN A CA 1
ATOM 589 C C . ASN A 1 91 ? 1.469 25.774 -50.107 1.00 6.60 464 ASN A C 1
ATOM 590 O O . ASN A 1 91 ? 1.542 25.325 -48.971 1.00 6.95 464 ASN A O 1
ATOM 595 N N . ALA A 1 92 ? 0.635 25.303 -51.026 1.00 6.78 465 ALA A N 1
ATOM 596 C CA . ALA A 1 92 ? -0.316 24.254 -50.717 1.00 7.32 465 ALA A CA 1
ATOM 597 C C . ALA A 1 92 ? 0.326 22.863 -50.683 1.00 7.44 465 ALA A C 1
ATOM 598 O O . ALA A 1 92 ? -0.383 21.882 -50.425 1.00 8.45 465 ALA A O 1
ATOM 600 N N . GLY A 1 93 ? 1.635 22.781 -50.919 1.00 7.79 466 GLY A N 1
ATOM 601 C CA . GLY A 1 93 ? 2.381 21.538 -50.697 1.00 8.19 466 GLY A CA 1
ATOM 602 C C . GLY A 1 93 ? 2.242 20.496 -51.778 1.00 7.41 466 GLY A C 1
ATOM 603 O O . GLY A 1 93 ? 2.491 19.311 -51.534 1.00 8.42 466 GLY A O 1
ATOM 604 N N . SER A 1 94 ? 1.849 20.919 -52.978 1.00 6.81 467 SER A N 1
ATOM 605 C CA . SER A 1 94 ? 1.511 19.984 -54.058 1.00 7.00 467 SER A CA 1
ATOM 606 C C . SER A 1 94 ? 0.411 19.017 -53.643 1.00 6.52 467 SER A C 1
ATOM 607 O O . SER A 1 94 ? 0.396 17.863 -54.051 1.00 8.20 467 SER A O 1
ATOM 610 N N . GLN A 1 95 ? -0.522 19.522 -52.847 1.00 6.35 468 GLN A N 1
ATOM 611 C CA . GLN A 1 95 ? -1.703 18.808 -52.399 1.00 6.59 468 GLN A CA 1
ATOM 612 C C . GLN A 1 95 ? -2.912 19.584 -52.888 1.00 6.45 468 GLN A C 1
ATOM 613 O O . GLN A 1 95 ? -2.820 20.796 -53.142 1.00 6.50 468 GLN A O 1
ATOM 619 N N . LYS A 1 96 ? -4.052 18.925 -52.955 1.00 6.65 469 LYS A N 1
ATOM 620 C CA . LYS A 1 96 ? -5.287 19.636 -53.234 1.00 7.21 469 LYS A CA 1
ATOM 621 C C . LYS A 1 96 ? -5.641 20.549 -52.056 1.00 6.86 469 LYS A C 1
ATOM 622 O O . LYS A 1 96 ? -5.212 20.322 -50.927 1.00 7.89 469 LYS A O 1
ATOM 628 N N . ILE A 1 97 ? -6.430 21.579 -52.336 1.00 6.12 470 ILE A N 1
ATOM 629 C CA A ILE A 1 97 ? -7.074 22.346 -51.274 0.50 5.60 470 ILE A CA 1
ATOM 630 C CA B ILE A 1 97 ? -7.077 22.387 -51.312 0.50 6.37 470 ILE A CA 1
ATOM 631 C C . ILE A 1 97 ? -8.538 21.965 -51.343 1.00 5.66 470 ILE A C 1
ATOM 632 O O . ILE A 1 97 ? -9.154 22.045 -52.396 1.00 6.47 470 ILE A O 1
ATOM 641 N N . THR A 1 98 ? -9.071 21.508 -50.221 1.00 6.02 471 THR A N 1
ATOM 642 C CA . THR A 1 98 ? -10.432 20.990 -50.161 1.00 6.84 471 THR A CA 1
ATOM 643 C C . THR A 1 98 ? -11.309 21.906 -49.310 1.00 6.51 471 THR A C 1
ATOM 644 O O . THR A 1 98 ? -10.823 22.796 -48.599 1.00 7.20 471 THR A O 1
ATOM 648 N N . GLY A 1 99 ? -12.616 21.692 -49.402 1.00 7.34 472 GLY A N 1
ATOM 649 C CA . GLY A 1 99 ? -13.552 22.411 -48.549 1.00 7.91 472 GLY A CA 1
ATOM 650 C C . GLY A 1 99 ? -13.641 23.896 -48.802 1.00 7.15 472 GLY A C 1
ATOM 651 O O . GLY A 1 99 ? -13.898 24.671 -47.888 1.00 8.02 472 GLY A O 1
ATOM 652 N N . VAL A 1 100 ? -13.442 24.296 -50.056 1.00 6.79 473 VAL A N 1
ATOM 653 C CA . VAL A 1 100 ? -13.441 25.700 -50.443 1.00 7.39 473 VAL A CA 1
ATOM 654 C C . VAL A 1 100 ? -14.851 26.130 -50.837 1.00 7.15 473 VAL A C 1
ATOM 655 O O . VAL A 1 100 ? -15.449 25.569 -51.766 1.00 8.31 473 VAL A O 1
ATOM 659 N N . ALA A 1 101 ? -15.384 27.128 -50.140 1.00 7.97 474 ALA A N 1
ATOM 660 C CA . ALA A 1 101 ? -16.642 27.747 -50.559 1.00 8.32 474 ALA A CA 1
ATOM 661 C C . ALA A 1 101 ? -16.423 28.542 -51.844 1.00 8.46 474 ALA A C 1
ATOM 662 O O . ALA A 1 101 ? -15.344 29.085 -52.073 1.00 8.56 474 ALA A O 1
ATOM 664 N N . GLU A 1 102 ? -17.467 28.655 -52.662 1.00 8.51 475 GLU A N 1
ATOM 665 C CA . GLU A 1 102 ? -17.340 29.384 -53.925 1.00 9.43 475 GLU A CA 1
ATOM 666 C C . GLU A 1 102 ? -16.828 30.806 -53.696 1.00 8.15 475 GLU A C 1
ATOM 667 O O . GLU A 1 102 ? -17.257 31.518 -52.781 1.00 8.84 475 GLU A O 1
ATOM 673 N N . GLY A 1 103 ? -15.903 31.227 -54.544 1.00 8.18 476 GLY A N 1
ATOM 674 C CA . GLY A 1 103 ? -15.421 32.594 -54.508 1.00 8.54 476 GLY A CA 1
ATOM 675 C C . GLY A 1 103 ? -16.480 33.547 -55.026 1.00 8.88 476 GLY A C 1
ATOM 676 O O . GLY A 1 103 ? -17.224 33.216 -55.943 1.00 9.49 476 GLY A O 1
ATOM 677 N N . THR A 1 104 ? -16.549 34.732 -54.431 1.00 8.82 477 THR A N 1
ATOM 678 C CA . THR A 1 104 ? -17.551 35.738 -54.822 1.00 9.31 477 THR A CA 1
ATOM 679 C C . THR A 1 104 ? -16.922 37.038 -55.313 1.00 9.28 477 THR A C 1
ATOM 680 O O . THR A 1 104 ? -17.521 37.758 -56.116 1.00 10.30 477 THR A O 1
ATOM 684 N N . ASP A 1 105 ? -15.750 37.366 -54.780 1.00 8.65 478 ASP A N 1
ATOM 685 C CA . ASP A 1 105 ? -15.003 38.571 -55.129 1.00 8.92 478 ASP A CA 1
ATOM 686 C C . ASP A 1 105 ? -13.867 38.190 -56.036 1.00 8.55 478 ASP A C 1
ATOM 687 O O . ASP A 1 105 ? -13.408 37.052 -56.015 1.00 8.48 478 ASP A O 1
ATOM 692 N N . ALA A 1 106 ? -13.373 39.163 -56.795 1.00 8.72 479 ALA A N 1
ATOM 693 C CA . ALA A 1 106 ? -12.319 38.896 -57.757 1.00 9.37 479 ALA A CA 1
ATOM 694 C C . ALA A 1 106 ? -11.107 38.230 -57.126 1.00 8.91 479 ALA A C 1
ATOM 695 O O . ALA A 1 106 ? -10.426 37.458 -57.785 1.00 10.00 479 ALA A O 1
ATOM 697 N N . ASN A 1 107 ? -10.824 38.567 -55.871 1.00 8.49 480 ASN A N 1
ATOM 698 C CA . ASN A 1 107 ? -9.652 38.054 -55.162 1.00 8.72 480 ASN A CA 1
ATOM 699 C C . ASN A 1 107 ? -9.966 36.897 -54.218 1.00 7.75 480 ASN A C 1
ATOM 700 O O . ASN A 1 107 ? -9.239 36.668 -53.270 1.00 8.87 480 ASN A O 1
ATOM 705 N N . ASP A 1 108 ? -11.040 36.166 -54.491 1.00 7.45 481 ASP A N 1
ATOM 706 C CA . ASP A 1 108 ? -11.309 34.906 -53.788 1.00 7.17 481 ASP A CA 1
ATOM 707 C C . ASP A 1 108 ? -10.873 33.730 -54.643 1.00 6.54 481 ASP A C 1
ATOM 708 O O . ASP A 1 108 ? -10.958 33.786 -55.860 1.00 7.50 481 ASP A O 1
ATOM 713 N N . ALA A 1 109 ? -10.493 32.632 -54.004 1.00 6.54 482 ALA A N 1
ATOM 714 C CA . ALA A 1 109 ? -10.237 31.401 -54.730 1.00 6.48 482 ALA A CA 1
ATOM 715 C C . ALA A 1 109 ? -11.518 30.864 -55.338 1.00 7.08 482 ALA A C 1
ATOM 716 O O . ALA A 1 109 ? -12.604 31.062 -54.808 1.00 8.28 482 ALA A O 1
ATOM 718 N N . VAL A 1 110 ? -11.363 30.188 -56.462 1.00 7.93 483 VAL A N 1
ATOM 719 C CA A VAL A 1 110 ? -12.514 29.495 -57.020 0.50 8.23 483 VAL A CA 1
ATOM 720 C CA B VAL A 1 110 ? -12.413 29.495 -57.180 0.50 8.34 483 VAL A CA 1
ATOM 721 C C . VAL A 1 110 ? -12.422 28.013 -56.774 1.00 8.75 483 VAL A C 1
ATOM 722 O O . VAL A 1 110 ? -11.347 27.435 -56.589 1.00 11.06 483 VAL A O 1
ATOM 729 N N . ASN A 1 111 ? -13.591 27.385 -56.718 1.00 8.16 484 ASN A N 1
ATOM 730 C CA . ASN A 1 111 ? -13.609 25.949 -56.590 1.00 8.32 484 ASN A CA 1
ATOM 731 C C . ASN A 1 111 ? -13.954 25.274 -57.925 1.00 8.43 484 ASN A C 1
ATOM 732 O O . ASN A 1 111 ? -14.325 25.927 -58.906 1.00 8.99 484 ASN A O 1
ATOM 737 N N . PHE A 1 112 ? -13.774 23.964 -57.968 1.00 8.72 485 PHE A N 1
ATOM 738 C CA . PHE A 1 112 ? -13.891 23.204 -59.199 1.00 9.60 485 PHE A CA 1
ATOM 739 C C . PHE A 1 112 ? -15.319 23.221 -59.741 1.00 9.70 485 PHE A C 1
ATOM 740 O O . PHE A 1 112 ? -15.531 23.279 -60.949 1.00 10.47 485 PHE A O 1
ATOM 748 N N . GLY A 1 113 ? -16.306 23.213 -58.862 1.00 9.72 486 GLY A N 1
ATOM 749 C CA . GLY A 1 113 ? -17.684 23.375 -59.309 1.00 11.43 486 GLY A CA 1
ATOM 750 C C . GLY A 1 113 ? -17.885 24.654 -60.113 1.00 12.43 486 GLY A C 1
ATOM 751 O O . GLY A 1 113 ? -18.642 24.670 -61.075 1.00 13.49 486 GLY A O 1
ATOM 752 N N . GLN A 1 114 ? -17.227 25.742 -59.725 1.00 12.52 487 GLN A N 1
ATOM 753 C CA . GLN A 1 114 ? -17.310 27.016 -60.475 1.00 13.54 487 GLN A CA 1
ATOM 754 C C . GLN A 1 114 ? -16.644 26.944 -61.834 1.00 15.12 487 GLN A C 1
ATOM 755 O O . GLN A 1 114 ? -17.153 27.504 -62.805 1.00 15.68 487 GLN A O 1
ATOM 761 N N . LEU A 1 115 ? -15.490 26.299 -61.899 1.00 17.06 488 LEU A N 1
ATOM 762 C CA . LEU A 1 115 ? -14.770 26.134 -63.153 1.00 19.07 488 LEU A CA 1
ATOM 763 C C . LEU A 1 115 ? -15.586 25.319 -64.147 1.00 20.41 488 LEU A C 1
ATOM 764 O O . LEU A 1 115 ? -15.649 25.671 -65.333 1.00 20.53 488 LEU A O 1
ATOM 769 N N . LYS A 1 116 ? -16.218 24.245 -63.671 1.00 22.25 489 LYS A N 1
ATOM 770 C CA . LYS A 1 116 ? -16.989 23.351 -64.545 1.00 24.58 489 LYS A CA 1
ATOM 771 C C . LYS A 1 116 ? -18.257 24.017 -65.072 1.00 26.17 489 LYS A C 1
ATOM 772 O O . LYS A 1 116 ? -18.712 23.712 -66.178 1.00 26.43 489 LYS A O 1
ATOM 778 N N . LYS A 1 117 ? -18.829 24.920 -64.281 1.00 28.37 490 LYS A N 1
ATOM 779 C CA . LYS A 1 117 ? -19.991 25.690 -64.720 1.00 30.01 490 LYS A CA 1
ATOM 780 C C . LYS A 1 117 ? -19.617 26.582 -65.907 1.00 31.66 490 LYS A C 1
ATOM 781 O O . LYS A 1 117 ? -20.337 26.623 -66.909 1.00 31.71 490 LYS A O 1
ATOM 787 N N . ILE A 1 118 ? -18.482 27.272 -65.805 1.00 33.84 491 ILE A N 1
ATOM 788 C CA . ILE A 1 118 ? -18.009 28.156 -66.878 1.00 35.25 491 ILE A CA 1
ATOM 789 C C . ILE A 1 118 ? -17.588 27.369 -68.120 1.00 36.90 491 ILE A C 1
ATOM 790 O O . ILE A 1 118 ? -17.771 27.841 -69.245 1.00 36.99 491 ILE A O 1
ATOM 795 N N . GLU A 1 119 ? -17.028 26.178 -67.913 1.00 38.79 492 GLU A N 1
ATOM 796 C CA . GLU A 1 119 ? -16.672 25.284 -69.016 1.00 39.93 492 GLU A CA 1
ATOM 797 C C . GLU A 1 119 ? -17.908 24.893 -69.822 1.00 41.26 492 GLU A C 1
ATOM 798 O O . GLU A 1 119 ? -17.914 24.995 -71.051 1.00 41.42 492 GLU A O 1
ATOM 804 N N . THR A 1 120 ? -18.948 24.445 -69.122 1.00 42.74 493 THR A N 1
ATOM 805 C CA . THR A 1 120 ? -20.204 24.052 -69.759 1.00 43.73 493 THR A CA 1
ATOM 806 C C . THR A 1 120 ? -20.880 25.233 -70.460 1.00 44.88 493 THR A C 1
ATOM 807 O O . THR A 1 120 ? -21.543 25.054 -71.484 1.00 45.02 493 THR A O 1
ATOM 811 N N . GLU A 1 121 ? -20.709 26.434 -69.910 1.00 46.13 494 GLU A N 1
ATOM 812 C CA . GLU A 1 121 ? -21.222 27.651 -70.541 1.00 47.11 494 GLU A CA 1
ATOM 813 C C . GLU A 1 121 ? -20.443 27.983 -71.815 1.00 48.03 494 GLU A C 1
ATOM 814 O O . GLU A 1 121 ? -21.032 28.098 -72.890 1.00 48.21 494 GLU A O 1
ATOM 820 N N . VAL A 1 122 ? -19.123 28.112 -71.690 1.00 49.11 495 VAL A N 1
ATOM 821 C CA . VAL A 1 122 ? -18.258 28.503 -72.814 1.00 49.78 495 VAL A CA 1
ATOM 822 C C . VAL A 1 122 ? -18.398 27.591 -74.042 1.00 50.55 495 VAL A C 1
ATOM 823 O O . VAL A 1 122 ? -18.227 28.046 -75.176 1.00 50.70 495 VAL A O 1
ATOM 827 N N . LYS A 1 123 ? -18.714 26.317 -73.814 1.00 51.36 496 LYS A N 1
ATOM 828 C CA . LYS A 1 123 ? -18.914 25.354 -74.903 1.00 51.94 496 LYS A CA 1
ATOM 829 C C . LYS A 1 123 ? -20.195 25.592 -75.715 1.00 52.42 496 LYS A C 1
ATOM 830 O O . LYS A 1 123 ? -20.344 25.031 -76.802 1.00 52.54 496 LYS A O 1
ATOM 836 N N . GLU A 1 124 ? -21.117 26.400 -75.187 1.00 52.90 497 GLU A N 1
ATOM 837 C CA . GLU A 1 124 ? -22.320 26.801 -75.930 1.00 53.23 497 GLU A CA 1
ATOM 838 C C . GLU A 1 124 ? -22.643 28.301 -75.807 1.00 53.50 497 GLU A C 1
ATOM 839 O O . GLU A 1 124 ? -23.771 28.718 -76.086 1.00 53.59 497 GLU A O 1
ATOM 845 N N . GLN A 1 125 ? -21.653 29.103 -75.411 1.00 53.71 498 GLN A N 1
ATOM 846 C CA . GLN A 1 125 ? -21.835 30.545 -75.218 1.00 53.74 498 GLN A CA 1
ATOM 847 C C . GLN A 1 125 ? -20.969 31.324 -76.201 1.00 53.82 498 GLN A C 1
ATOM 848 O O . GLN A 1 125 ? -19.801 30.999 -76.408 1.00 53.83 498 GLN A O 1
ATOM 854 N N . GLY B 1 12 ? 18.883 27.976 10.789 1.00 23.54 385 GLY B N 1
ATOM 855 C CA . GLY B 1 12 ? 19.319 26.597 10.952 1.00 23.05 385 GLY B CA 1
ATOM 856 C C . GLY B 1 12 ? 20.780 26.387 10.607 1.00 22.12 385 GLY B C 1
ATOM 857 O O . GLY B 1 12 ? 21.628 26.364 11.505 1.00 23.54 385 GLY B O 1
ATOM 858 N N . GLY B 1 13 ? 21.108 26.249 9.321 1.00 19.98 386 GLY B N 1
ATOM 859 C CA . GLY B 1 13 ? 20.163 26.343 8.195 1.00 16.57 386 GLY B CA 1
ATOM 860 C C . GLY B 1 13 ? 20.830 27.026 7.022 1.00 15.88 386 GLY B C 1
ATOM 861 O O . GLY B 1 13 ? 21.861 27.678 7.185 1.00 17.76 386 GLY B O 1
ATOM 862 N N . TRP B 1 14 ? 20.227 26.903 5.844 1.00 11.04 387 TRP B N 1
ATOM 863 C CA . TRP B 1 14 ? 20.760 27.517 4.632 1.00 9.64 387 TRP B CA 1
ATOM 864 C C . TRP B 1 14 ? 19.711 28.459 4.048 1.00 8.49 387 TRP B C 1
ATOM 865 O O . TRP B 1 14 ? 18.518 28.329 4.288 1.00 9.85 387 TRP B O 1
ATOM 876 N N . ASN B 1 15 ? 20.186 29.425 3.287 1.00 7.80 388 ASN B N 1
ATOM 877 C CA . ASN B 1 15 ? 19.353 30.513 2.779 1.00 7.52 388 ASN B CA 1
ATOM 878 C C . ASN B 1 15 ? 18.953 30.223 1.350 1.00 7.41 388 ASN B C 1
ATOM 879 O O . ASN B 1 15 ? 19.794 29.826 0.555 1.00 8.96 388 ASN B O 1
ATOM 884 N N . LEU B 1 16 ? 17.676 30.408 1.045 1.00 6.05 389 LEU B N 1
ATOM 885 C CA . LEU B 1 16 ? 17.137 30.176 -0.287 1.00 6.14 389 LEU B CA 1
ATOM 886 C C . LEU B 1 16 ? 16.510 31.459 -0.812 1.00 5.96 389 LEU B C 1
ATOM 887 O O . LEU B 1 16 ? 15.646 32.029 -0.154 1.00 6.36 389 LEU B O 1
ATOM 892 N N . THR B 1 17 ? 16.945 31.873 -1.998 1.00 5.85 390 THR B N 1
ATOM 893 C CA . THR B 1 17 ? 16.331 32.970 -2.738 1.00 6.51 390 THR B CA 1
ATOM 894 C C . THR B 1 17 ? 15.862 32.502 -4.100 1.00 5.80 390 THR B C 1
ATOM 895 O O . THR B 1 17 ? 16.332 31.486 -4.648 1.00 5.61 390 THR B O 1
ATOM 899 N N . VAL B 1 18 ? 14.963 33.293 -4.668 1.00 5.75 391 VAL B N 1
ATOM 900 C CA . VAL B 1 18 ? 14.528 33.126 -6.055 1.00 6.58 391 VAL B CA 1
ATOM 901 C C . VAL B 1 18 ? 14.731 34.457 -6.754 1.00 6.64 391 VAL B C 1
ATOM 902 O O . VAL B 1 18 ? 14.245 35.496 -6.291 1.00 6.92 391 VAL B O 1
ATOM 906 N N . ASN B 1 19 ? 15.509 34.451 -7.829 1.00 7.02 392 ASN B N 1
ATOM 907 C CA . ASN B 1 19 ? 15.854 35.679 -8.541 1.00 8.35 392 ASN B CA 1
ATOM 908 C C . ASN B 1 19 ? 16.469 36.713 -7.592 1.00 7.85 392 ASN B C 1
ATOM 909 O O . ASN B 1 19 ? 16.215 37.909 -7.706 1.00 9.23 392 ASN B O 1
ATOM 914 N N . ASN B 1 20 ? 17.256 36.222 -6.633 1.00 8.14 393 ASN B N 1
ATOM 915 C CA . ASN B 1 20 ? 17.958 37.026 -5.617 1.00 9.21 393 ASN B CA 1
ATOM 916 C C . ASN B 1 20 ? 17.050 37.706 -4.615 1.00 9.02 393 ASN B C 1
ATOM 917 O O . ASN B 1 20 ? 17.516 38.537 -3.832 1.00 11.74 393 ASN B O 1
ATOM 922 N N . ASP B 1 21 ? 15.777 37.327 -4.613 1.00 7.66 394 ASP B N 1
ATOM 923 C CA . ASP B 1 21 ? 14.767 37.933 -3.764 1.00 7.55 394 ASP B CA 1
ATOM 924 C C . ASP B 1 21 ? 14.139 36.890 -2.819 1.00 6.62 394 ASP B C 1
ATOM 925 O O . ASP B 1 21 ? 14.266 35.672 -3.018 1.00 6.91 394 ASP B O 1
ATOM 930 N N . ASN B 1 22 ? 13.382 37.383 -1.844 1.00 6.76 395 ASN B N 1
ATOM 931 C CA . ASN B 1 22 ? 12.534 36.556 -1.009 1.00 7.49 395 ASN B CA 1
ATOM 932 C C . ASN B 1 22 ? 13.290 35.497 -0.241 1.00 7.20 395 ASN B C 1
ATOM 933 O O . ASN B 1 22 ? 12.846 34.350 -0.118 1.00 8.44 395 ASN B O 1
ATOM 938 N N . ASN B 1 23 ? 14.430 35.875 0.299 1.00 6.94 396 ASN B N 1
ATOM 939 C CA . ASN B 1 23 ? 15.218 34.954 1.120 1.00 7.27 396 ASN B CA 1
ATOM 940 C C . ASN B 1 23 ? 14.422 34.397 2.278 1.00 7.05 396 ASN B C 1
ATOM 941 O O . ASN B 1 23 ? 13.733 35.145 2.964 1.00 8.05 396 ASN B O 1
ATOM 946 N N . THR B 1 24 ? 14.529 33.088 2.478 1.00 7.25 397 THR B N 1
ATOM 947 C CA . THR B 1 24 ? 14.150 32.479 3.745 1.00 8.39 397 THR B CA 1
ATOM 948 C C . THR B 1 24 ? 15.209 31.465 4.119 1.00 8.25 397 THR B C 1
ATOM 949 O O . THR B 1 24 ? 16.002 31.017 3.298 1.00 8.24 397 THR B O 1
ATOM 953 N N . VAL B 1 25 ? 15.219 31.138 5.397 1.00 8.93 398 VAL B N 1
ATOM 954 C CA . VAL B 1 25 ? 16.111 30.113 5.921 1.00 10.04 398 VAL B CA 1
ATOM 955 C C . VAL B 1 25 ? 15.393 28.776 5.944 1.00 9.73 398 VAL B C 1
ATOM 956 O O . VAL B 1 25 ? 14.308 28.631 6.516 1.00 11.56 398 VAL B O 1
ATOM 960 N N . VAL B 1 26 ? 16.028 27.791 5.323 1.00 9.99 399 VAL B N 1
ATOM 961 C CA . VAL B 1 26 ? 15.609 26.407 5.425 1.00 11.36 399 VAL B CA 1
ATOM 962 C C . VAL B 1 26 ? 16.405 25.882 6.627 1.00 12.15 399 VAL B C 1
ATOM 963 O O . VAL B 1 26 ? 17.606 25.637 6.531 1.00 11.06 399 VAL B O 1
ATOM 967 N N . SER B 1 27 ? 15.731 25.799 7.778 1.00 13.64 400 SER B N 1
ATOM 968 C CA . SER B 1 27 ? 16.371 25.453 9.044 1.00 15.33 400 SER B CA 1
ATOM 969 C C . SER B 1 27 ? 16.630 23.971 9.123 1.00 16.18 400 SER B C 1
ATOM 970 O O . SER B 1 27 ? 16.027 23.171 8.391 1.00 14.83 400 SER B O 1
ATOM 973 N N . SER B 1 28 ? 17.505 23.612 10.059 1.00 17.94 401 SER B N 1
ATOM 974 C CA . SER B 1 28 ? 17.717 22.231 10.428 1.00 18.17 401 SER B CA 1
ATOM 975 C C . SER B 1 28 ? 16.385 21.651 10.881 1.00 18.28 401 SER B C 1
ATOM 976 O O . SER B 1 28 ? 15.719 22.214 11.752 1.00 18.47 401 SER B O 1
ATOM 979 N N . GLY B 1 29 ? 15.975 20.548 10.267 1.00 18.32 402 GLY B N 1
ATOM 980 C CA . GLY B 1 29 ? 14.666 19.971 10.512 1.00 18.20 402 GLY B CA 1
ATOM 981 C C . GLY B 1 29 ? 13.509 20.691 9.836 1.00 18.26 402 GLY B C 1
ATOM 982 O O . GLY B 1 29 ? 12.355 20.351 10.061 1.00 19.87 402 GLY B O 1
ATOM 983 N N . GLY B 1 30 ? 13.816 21.679 8.994 1.00 16.86 403 GLY B N 1
ATOM 984 C CA . GLY B 1 30 ? 12.815 22.447 8.264 1.00 15.49 403 GLY B CA 1
ATOM 985 C C . GLY B 1 30 ? 12.374 21.712 7.016 1.00 14.40 403 GLY B C 1
ATOM 986 O O . GLY B 1 30 ? 12.774 20.558 6.812 1.00 14.29 403 GLY B O 1
ATOM 987 N N . ALA B 1 31 ? 11.541 22.380 6.214 1.00 13.58 404 ALA B N 1
ATOM 988 C CA . ALA B 1 31 ? 10.967 21.805 5.000 1.00 11.95 404 ALA B CA 1
ATOM 989 C C . ALA B 1 31 ? 10.911 22.778 3.829 1.00 10.26 404 ALA B C 1
ATOM 990 O O . ALA B 1 31 ? 10.569 23.958 3.969 1.00 12.47 404 ALA B O 1
ATOM 992 N N . LEU B 1 32 ? 11.220 22.250 2.662 1.00 7.85 405 LEU B N 1
ATOM 993 C CA . LEU B 1 32 ? 11.139 22.971 1.417 1.00 7.39 405 LEU B CA 1
ATOM 994 C C . LEU B 1 32 ? 10.290 22.153 0.453 1.00 6.81 405 LEU B C 1
ATOM 995 O O . LEU B 1 32 ? 10.529 20.961 0.267 1.00 7.59 405 LEU B O 1
ATOM 1000 N N . ASP B 1 33 ? 9.301 22.801 -0.146 1.00 6.30 406 ASP B N 1
ATOM 1001 C CA . ASP B 1 33 ? 8.499 22.210 -1.192 1.00 6.40 406 ASP B CA 1
ATOM 1002 C C . ASP B 1 33 ? 8.775 22.920 -2.516 1.00 6.34 406 ASP B C 1
ATOM 1003 O O . ASP B 1 33 ? 8.818 24.156 -2.573 1.00 7.09 406 ASP B O 1
ATOM 1008 N N . LEU B 1 34 ? 8.973 22.133 -3.563 1.00 6.10 407 LEU B N 1
ATOM 1009 C CA . LEU B 1 34 ? 9.071 22.617 -4.943 1.00 5.58 407 LEU B CA 1
ATOM 1010 C C . LEU B 1 34 ? 7.850 22.090 -5.690 1.00 6.07 407 LEU B C 1
ATOM 1011 O O . LEU B 1 34 ? 7.647 20.873 -5.763 1.00 6.44 407 LEU B O 1
ATOM 1016 N N . SER B 1 35 ? 7.053 22.990 -6.253 1.00 6.28 408 SER B N 1
ATOM 1017 C CA A SER B 1 35 ? 5.828 22.590 -6.912 0.50 6.06 408 SER B CA 1
ATOM 1018 C CA B SER B 1 35 ? 5.832 22.587 -6.922 0.50 6.74 408 SER B CA 1
ATOM 1019 C C . SER B 1 35 ? 5.685 23.256 -8.271 1.00 6.41 408 SER B C 1
ATOM 1020 O O . SER B 1 35 ? 6.291 24.295 -8.546 1.00 6.65 408 SER B O 1
ATOM 1025 N N . SER B 1 36 ? 4.857 22.651 -9.107 1.00 6.55 409 SER B N 1
ATOM 1026 C CA A SER B 1 36 ? 4.502 23.283 -10.358 0.50 6.51 409 SER B CA 1
ATOM 1027 C CA B SER B 1 36 ? 4.456 23.236 -10.390 0.50 7.74 409 SER B CA 1
ATOM 1028 C C . SER B 1 36 ? 3.241 24.131 -10.213 1.00 7.04 409 SER B C 1
ATOM 1029 O O . SER B 1 36 ? 2.315 23.791 -9.452 1.00 8.88 409 SER B O 1
ATOM 1034 N N . GLY B 1 37 ? 3.201 25.222 -10.968 1.00 7.61 410 GLY B N 1
ATOM 1035 C CA . GLY B 1 37 ? 2.055 26.108 -10.968 1.00 8.56 410 GLY B CA 1
ATOM 1036 C C . GLY B 1 37 ? 0.979 25.737 -11.949 1.00 8.92 410 GLY B C 1
ATOM 1037 O O . GLY B 1 37 ? -0.111 26.296 -11.893 1.00 10.25 410 GLY B O 1
ATOM 1038 N N . SER B 1 38 ? 1.259 24.810 -12.859 1.00 8.82 411 SER B N 1
ATOM 1039 C CA . SER B 1 38 ? 0.260 24.433 -13.828 1.00 9.28 411 SER B CA 1
ATOM 1040 C C . SER B 1 38 ? 0.617 23.111 -14.479 1.00 8.62 411 SER B C 1
ATOM 1041 O O . SER B 1 38 ? 1.750 22.595 -14.383 1.00 8.88 411 SER B O 1
ATOM 1044 N N . LYS B 1 39 ? -0.360 22.591 -15.197 1.00 8.79 412 LYS B N 1
ATOM 1045 C CA . LYS B 1 39 ? -0.210 21.350 -15.883 1.00 9.05 412 LYS B CA 1
ATOM 1046 C C . LYS B 1 39 ? 0.876 21.439 -16.997 1.00 8.86 412 LYS B C 1
ATOM 1047 O O . LYS B 1 39 ? 1.387 20.429 -17.460 1.00 9.57 412 LYS B O 1
ATOM 1053 N N . ASN B 1 40 ? 1.227 22.638 -17.404 1.00 7.78 413 ASN B N 1
ATOM 1054 C CA . ASN B 1 40 ? 2.229 22.829 -18.444 1.00 7.70 413 ASN B CA 1
ATOM 1055 C C . ASN B 1 40 ? 3.665 22.553 -18.027 1.00 6.90 413 ASN B C 1
ATOM 1056 O O . ASN B 1 40 ? 4.546 22.440 -18.882 1.00 7.51 413 ASN B O 1
ATOM 1061 N N . LEU B 1 41 ? 3.941 22.490 -16.729 1.00 6.72 414 LEU B N 1
ATOM 1062 C CA . LEU B 1 41 ? 5.292 22.222 -16.235 1.00 7.44 414 LEU B CA 1
ATOM 1063 C C . LEU B 1 41 ? 5.238 21.004 -15.342 1.00 6.91 414 LEU B C 1
ATOM 1064 O O . LEU B 1 41 ? 4.402 20.925 -14.431 1.00 7.55 414 LEU B O 1
ATOM 1069 N N . LYS B 1 42 ? 6.091 20.037 -15.633 1.00 6.87 415 LYS B N 1
ATOM 1070 C CA . LYS B 1 42 ? 6.144 18.807 -14.864 1.00 7.44 415 LYS B CA 1
ATOM 1071 C C . LYS B 1 42 ? 7.362 18.818 -13.965 1.00 6.97 415 LYS B C 1
ATOM 1072 O O . LYS B 1 42 ? 8.486 19.007 -14.439 1.00 8.51 415 LYS B O 1
ATOM 1078 N N . ILE B 1 43 ? 7.151 18.576 -12.681 1.00 6.37 416 ILE B N 1
ATOM 1079 C CA . ILE B 1 43 ? 8.248 18.371 -11.740 1.00 7.06 416 ILE B CA 1
ATOM 1080 C C . ILE B 1 43 ? 8.006 17.035 -11.069 1.00 6.90 416 ILE B C 1
ATOM 1081 O O . ILE B 1 43 ? 6.912 16.792 -10.542 1.00 8.11 416 ILE B O 1
ATOM 1086 N N . VAL B 1 44 ? 9.000 16.163 -11.122 1.00 7.20 417 VAL B N 1
ATOM 1087 C CA . VAL B 1 44 ? 8.871 14.776 -10.665 1.00 8.88 417 VAL B CA 1
ATOM 1088 C C . VAL B 1 44 ? 10.034 14.460 -9.731 1.00 7.72 417 VAL B C 1
ATOM 1089 O O . VAL B 1 44 ? 11.194 14.610 -10.110 1.00 9.34 417 VAL B O 1
ATOM 1093 N N . LYS B 1 45 ? 9.744 13.992 -8.527 1.00 7.63 418 LYS B N 1
ATOM 1094 C CA . LYS B 1 45 ? 10.768 13.486 -7.646 1.00 7.73 418 LYS B CA 1
ATOM 1095 C C . LYS B 1 45 ? 10.743 11.998 -7.740 1.00 9.00 418 LYS B C 1
ATOM 1096 O O . LYS B 1 45 ? 9.679 11.389 -7.760 1.00 10.04 418 LYS B O 1
ATOM 1102 N N . ASP B 1 46 ? 11.930 11.408 -7.781 1.00 9.88 419 ASP B N 1
ATOM 1103 C CA . ASP B 1 46 ? 12.108 9.977 -8.005 1.00 10.63 419 ASP B CA 1
ATOM 1104 C C . ASP B 1 46 ? 11.840 9.193 -6.703 1.00 10.05 419 ASP B C 1
ATOM 1105 O O . ASP B 1 46 ? 12.704 8.490 -6.193 1.00 10.34 419 ASP B O 1
ATOM 1110 N N . GLY B 1 47 ? 10.625 9.286 -6.165 1.00 9.89 420 GLY B N 1
ATOM 1111 C CA . GLY B 1 47 ? 10.269 8.579 -4.926 1.00 10.24 420 GLY B CA 1
ATOM 1112 C C . GLY B 1 47 ? 11.118 8.951 -3.725 1.00 9.28 420 GLY B C 1
ATOM 1113 O O . GLY B 1 47 ? 11.219 10.124 -3.345 1.00 9.34 420 GLY B O 1
ATOM 1114 N N . LYS B 1 48 ? 11.736 7.927 -3.138 1.00 9.65 421 LYS B N 1
ATOM 1115 C CA A LYS B 1 48 ? 12.595 8.150 -1.984 0.50 10.15 421 LYS B CA 1
ATOM 1116 C CA B LYS B 1 48 ? 12.616 8.057 -2.003 0.50 9.97 421 LYS B CA 1
ATOM 1117 C C . LYS B 1 48 ? 13.985 8.614 -2.411 1.00 9.31 421 LYS B C 1
ATOM 1118 O O . LYS B 1 48 ? 14.805 8.916 -1.561 1.00 10.85 421 LYS B O 1
ATOM 1129 N N . LYS B 1 49 ? 14.238 8.682 -3.711 1.00 8.53 422 LYS B N 1
ATOM 1130 C CA A LYS B 1 49 ? 15.532 9.139 -4.218 0.50 9.20 422 LYS B CA 1
ATOM 1131 C CA B LYS B 1 49 ? 15.532 9.138 -4.213 0.50 8.99 422 LYS B CA 1
ATOM 1132 C C . LYS B 1 49 ? 15.568 10.670 -4.260 1.00 8.64 422 LYS B C 1
ATOM 1133 O O . LYS B 1 49 ? 14.571 11.321 -4.633 1.00 9.58 422 LYS B O 1
ATOM 1144 N N . ASN B 1 50 ? 16.714 11.245 -3.882 1.00 8.06 423 ASN B N 1
ATOM 1145 C CA . ASN B 1 50 ? 16.891 12.694 -3.874 1.00 8.13 423 ASN B CA 1
ATOM 1146 C C . ASN B 1 50 ? 17.347 13.232 -5.225 1.00 7.50 423 ASN B C 1
ATOM 1147 O O . ASN B 1 50 ? 18.424 13.805 -5.394 1.00 7.87 423 ASN B O 1
ATOM 1152 N N . ASN B 1 51 ? 16.475 13.027 -6.195 1.00 7.81 424 ASN B N 1
ATOM 1153 C CA . ASN B 1 51 ? 16.624 13.618 -7.499 1.00 8.09 424 ASN B CA 1
ATOM 1154 C C . ASN B 1 51 ? 15.269 14.052 -8.027 1.00 7.33 424 ASN B C 1
ATOM 1155 O O . ASN B 1 51 ? 14.241 13.382 -7.838 1.00 8.26 424 ASN B O 1
ATOM 1160 N N . VAL B 1 52 ? 15.283 15.232 -8.632 1.00 6.22 425 VAL B N 1
ATOM 1161 C CA . VAL B 1 52 ? 14.084 15.902 -9.080 1.00 6.39 425 VAL B CA 1
ATOM 1162 C C . VAL B 1 52 ? 14.291 16.267 -10.523 1.00 6.15 425 VAL B C 1
ATOM 1163 O O . VAL B 1 52 ? 15.338 16.816 -10.867 1.00 7.57 425 VAL B O 1
ATOM 1167 N N . THR B 1 53 ? 13.297 15.976 -11.366 1.00 6.55 426 THR B N 1
ATOM 1168 C CA A THR B 1 53 ? 13.344 16.255 -12.785 0.50 7.04 426 THR B CA 1
ATOM 1169 C CA B THR B 1 53 ? 13.385 16.367 -12.777 0.50 7.18 426 THR B CA 1
ATOM 1170 C C . THR B 1 53 ? 12.304 17.353 -13.113 1.00 6.49 426 THR B C 1
ATOM 1171 O O . THR B 1 53 ? 11.182 17.292 -12.596 1.00 8.34 426 THR B O 1
ATOM 1178 N N . PHE B 1 54 ? 12.676 18.301 -13.957 1.00 5.99 427 PHE B N 1
ATOM 1179 C CA . PHE B 1 54 ? 11.812 19.380 -14.412 1.00 6.07 427 PHE B CA 1
ATOM 1180 C C . PHE B 1 54 ? 11.671 19.264 -15.916 1.00 6.16 427 PHE B C 1
ATOM 1181 O O . PHE B 1 54 ? 12.678 19.080 -16.618 1.00 6.88 427 PHE B O 1
ATOM 1189 N N . ASP B 1 55 ? 10.466 19.417 -16.453 1.00 6.32 428 ASP B N 1
ATOM 1190 C CA . ASP B 1 55 ? 10.309 19.403 -17.906 1.00 7.37 428 ASP B CA 1
ATOM 1191 C C . ASP B 1 55 ? 9.081 20.192 -18.302 1.00 7.20 428 ASP B C 1
ATOM 1192 O O . ASP B 1 55 ? 8.157 20.395 -17.512 1.00 8.83 428 ASP B O 1
ATOM 1197 N N . VAL B 1 56 ? 9.055 20.605 -19.560 1.00 7.72 429 VAL B N 1
ATOM 1198 C CA . VAL B 1 56 ? 7.869 21.167 -20.182 1.00 7.77 429 VAL B CA 1
ATOM 1199 C C . VAL B 1 56 ? 6.923 20.013 -20.528 1.00 7.70 429 VAL B C 1
ATOM 1200 O O . VAL B 1 56 ? 7.361 18.962 -21.005 1.00 9.44 429 VAL B O 1
ATOM 1204 N N . ALA B 1 57 ? 5.634 20.184 -20.291 1.00 7.38 430 ALA B N 1
ATOM 1205 C CA . ALA B 1 57 ? 4.663 19.179 -20.699 1.00 7.85 430 ALA B CA 1
ATOM 1206 C C . ALA B 1 57 ? 4.702 19.030 -22.227 1.00 7.81 430 ALA B C 1
ATOM 1207 O O . ALA B 1 57 ? 4.817 20.012 -22.959 1.00 8.61 430 ALA B O 1
ATOM 1209 N N . ARG B 1 58 ? 4.559 17.809 -22.727 1.00 8.29 431 ARG B N 1
ATOM 1210 C CA . ARG B 1 58 ? 4.516 17.616 -24.183 1.00 8.50 431 ARG B CA 1
ATOM 1211 C C . ARG B 1 58 ? 3.198 18.062 -24.811 1.00 7.90 431 ARG B C 1
ATOM 1212 O O . ARG B 1 58 ? 3.156 18.327 -26.021 1.00 7.98 431 ARG B O 1
ATOM 1220 N N . ASP B 1 59 ? 2.150 18.156 -23.997 1.00 8.07 432 ASP B N 1
ATOM 1221 C CA . ASP B 1 59 ? 0.872 18.729 -24.395 1.00 8.47 432 ASP B CA 1
ATOM 1222 C C . ASP B 1 59 ? 0.651 19.984 -23.584 1.00 8.48 432 ASP B C 1
ATOM 1223 O O . ASP B 1 59 ? 0.490 19.921 -22.361 1.00 9.74 432 ASP B O 1
ATOM 1228 N N . LEU B 1 60 ? 0.688 21.123 -24.253 1.00 7.90 433 LEU B N 1
ATOM 1229 C CA . LEU B 1 60 ? 0.542 22.405 -23.607 1.00 7.82 433 LEU B CA 1
ATOM 1230 C C . LEU B 1 60 ? -0.832 22.990 -23.842 1.00 7.85 433 LEU B C 1
ATOM 1231 O O . LEU B 1 60 ? -1.460 22.772 -24.890 1.00 8.57 433 LEU B O 1
ATOM 1236 N N . THR B 1 61 ? -1.274 23.782 -22.874 1.00 8.23 434 THR B N 1
ATOM 1237 C CA . THR B 1 61 ? -2.456 24.624 -23.023 1.00 8.83 434 THR B CA 1
ATOM 1238 C C . THR B 1 61 ? -1.997 26.065 -22.817 1.00 8.76 434 THR B C 1
ATOM 1239 O O . THR B 1 61 ? -1.484 26.405 -21.744 1.00 9.63 434 THR B O 1
ATOM 1243 N N . LEU B 1 62 ? -2.146 26.902 -23.841 1.00 8.29 435 LEU B N 1
ATOM 1244 C CA . LEU B 1 62 ? -1.585 28.247 -23.839 1.00 8.57 435 LEU B CA 1
ATOM 1245 C C . LEU B 1 62 ? -2.602 29.269 -24.298 1.00 8.48 435 LEU B C 1
ATOM 1246 O O . LEU B 1 62 ? -3.591 28.945 -24.944 1.00 10.21 435 LEU B O 1
ATOM 1251 N N . LYS B 1 63 ? -2.302 30.520 -23.993 1.00 9.16 436 LYS B N 1
ATOM 1252 C CA . LYS B 1 63 ? -3.032 31.661 -24.538 1.00 9.70 436 LYS B CA 1
ATOM 1253 C C . LYS B 1 63 ? -2.466 32.107 -25.880 1.00 8.62 436 LYS B C 1
ATOM 1254 O O . LYS B 1 63 ? -3.222 32.387 -26.818 1.00 9.30 436 LYS B O 1
ATOM 1260 N N . SER B 1 64 ? -1.143 32.171 -25.987 1.00 7.98 437 SER B N 1
ATOM 1261 C CA . SER B 1 64 ? -0.527 32.611 -27.224 1.00 8.37 437 SER B CA 1
ATOM 1262 C C . SER B 1 64 ? 0.921 32.202 -27.312 1.00 7.38 437 SER B C 1
ATOM 1263 O O . SER B 1 64 ? 1.578 31.944 -26.301 1.00 7.87 437 SER B O 1
ATOM 1266 N N . ILE B 1 65 ? 1.406 32.173 -28.546 1.00 7.57 438 ILE B N 1
ATOM 1267 C CA . ILE B 1 65 ? 2.824 32.054 -28.838 1.00 8.25 438 ILE B CA 1
ATOM 1268 C C . ILE B 1 65 ? 3.198 33.082 -29.893 1.00 8.01 438 ILE B C 1
ATOM 1269 O O . ILE B 1 65 ? 2.515 33.213 -30.913 1.00 8.82 438 ILE B O 1
ATOM 1274 N N . LYS B 1 66 ? 4.276 33.818 -29.643 1.00 8.23 439 LYS B N 1
ATOM 1275 C CA . LYS B 1 66 ? 4.831 34.781 -30.578 1.00 8.75 439 LYS B CA 1
ATOM 1276 C C . LYS B 1 66 ? 6.185 34.273 -31.025 1.00 7.51 439 LYS B C 1
ATOM 1277 O O . LYS B 1 66 ? 7.029 33.943 -30.201 1.00 7.97 439 LYS B O 1
ATOM 1283 N N . LEU B 1 67 ? 6.368 34.211 -32.339 1.00 7.64 440 LEU B N 1
ATOM 1284 C CA A LEU B 1 67 ? 7.637 33.848 -32.960 0.50 8.61 440 LEU B CA 1
ATOM 1285 C CA B LEU B 1 67 ? 7.637 33.855 -32.953 0.50 8.00 440 LEU B CA 1
ATOM 1286 C C . LEU B 1 67 ? 7.929 34.948 -33.982 1.00 8.50 440 LEU B C 1
ATOM 1287 O O . LEU B 1 67 ? 7.570 34.859 -35.139 1.00 7.93 440 LEU B O 1
ATOM 1296 N N . ASP B 1 68 ? 8.534 36.030 -33.517 1.00 10.31 441 ASP B N 1
ATOM 1297 C CA . ASP B 1 68 ? 8.749 37.241 -34.311 1.00 11.40 441 ASP B CA 1
ATOM 1298 C C . ASP B 1 68 ? 7.407 37.699 -34.903 1.00 10.59 441 ASP B C 1
ATOM 1299 O O . ASP B 1 68 ? 6.509 38.010 -34.144 1.00 12.95 441 ASP B O 1
ATOM 1304 N N . GLY B 1 69 ? 7.264 37.746 -36.225 1.00 9.84 442 GLY B N 1
ATOM 1305 C CA . GLY B 1 69 ? 6.020 38.166 -36.858 1.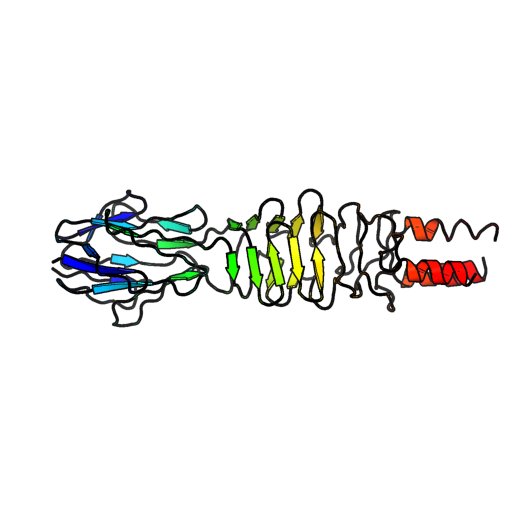00 10.04 442 GLY B CA 1
ATOM 1306 C C . GLY B 1 69 ? 4.918 37.122 -36.944 1.00 9.17 442 GLY B C 1
ATOM 1307 O O . GLY B 1 69 ? 3.843 37.421 -37.468 1.00 10.22 442 GLY B O 1
ATOM 1308 N N . VAL B 1 70 ? 5.182 35.906 -36.464 1.00 7.90 443 VAL B N 1
ATOM 1309 C CA . VAL B 1 70 ? 4.194 34.831 -36.432 1.00 7.56 443 VAL B CA 1
ATOM 1310 C C . VAL B 1 70 ? 3.527 34.780 -35.057 1.00 7.30 443 VAL B C 1
ATOM 1311 O O . VAL B 1 70 ? 4.200 34.808 -34.026 1.00 8.35 443 VAL B O 1
ATOM 1315 N N . THR B 1 71 ? 2.206 34.734 -35.037 1.00 7.24 444 THR B N 1
ATOM 1316 C CA . THR B 1 71 ? 1.437 34.619 -33.804 1.00 7.74 444 THR B CA 1
ATOM 1317 C C . THR B 1 71 ? 0.457 33.459 -33.920 1.00 6.94 444 THR B C 1
ATOM 1318 O O . THR B 1 71 ? -0.294 33.361 -34.885 1.00 7.43 444 THR B O 1
ATOM 1322 N N . LEU B 1 72 ? 0.462 32.599 -32.900 1.00 6.46 445 LEU B N 1
ATOM 1323 C CA . LEU B 1 72 ? -0.542 31.566 -32.735 1.00 7.11 445 LEU B CA 1
ATOM 1324 C C . LEU B 1 72 ? -1.293 31.881 -31.466 1.00 6.95 445 LEU B C 1
ATOM 1325 O O . LEU B 1 72 ? -0.685 32.053 -30.411 1.00 7.70 445 LEU B O 1
ATOM 1330 N N . ASN B 1 73 ? -2.612 31.974 -31.541 1.00 6.77 446 ASN B N 1
ATOM 1331 C CA . ASN B 1 73 ? -3.386 32.323 -30.353 1.00 7.93 446 ASN B CA 1
ATOM 1332 C C . ASN B 1 73 ? -4.737 31.645 -30.418 1.00 7.68 446 ASN B C 1
ATOM 1333 O O . ASN B 1 73 ? -4.955 30.750 -31.235 1.00 7.40 446 ASN B O 1
ATOM 1338 N N . GLU B 1 74 ? -5.650 32.052 -29.543 1.00 8.33 447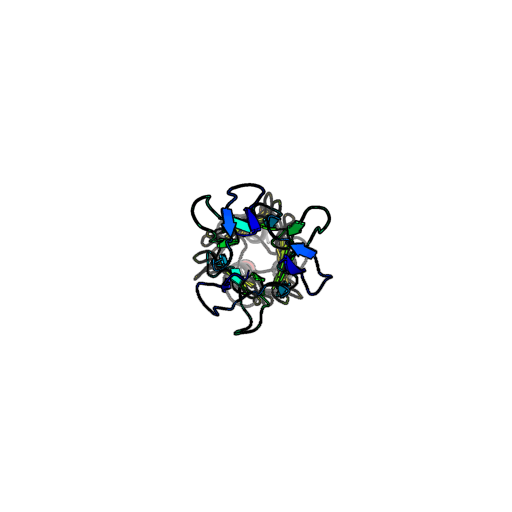 GLU B N 1
ATOM 1339 C CA . GLU B 1 74 ? -6.944 31.402 -29.427 1.00 9.52 447 GLU B CA 1
ATOM 1340 C C . GLU B 1 74 ? -7.852 31.687 -30.614 1.00 9.32 447 GLU B C 1
ATOM 1341 O O . GLU B 1 74 ? -8.910 31.078 -30.750 1.00 10.90 447 GLU B O 1
ATOM 1347 N N . THR B 1 75 ? -7.448 32.619 -31.476 1.00 8.85 448 THR B N 1
ATOM 1348 C CA . THR B 1 75 ? -8.201 32.946 -32.683 1.00 9.40 448 THR B CA 1
ATOM 1349 C C . THR B 1 75 ? -7.652 32.224 -33.919 1.00 8.55 448 THR B C 1
ATOM 1350 O O . THR B 1 75 ? -8.398 31.929 -34.852 1.00 9.73 448 THR B O 1
ATOM 1354 N N . GLY B 1 76 ? -6.358 31.947 -33.948 1.00 7.51 449 GLY B N 1
ATOM 1355 C CA . GLY B 1 76 ? -5.779 31.254 -35.082 1.00 7.13 449 GLY B CA 1
ATOM 1356 C C . GLY B 1 76 ? -4.312 31.560 -35.269 1.00 6.66 449 GLY B C 1
ATOM 1357 O O . GLY B 1 76 ? -3.598 31.845 -34.314 1.00 7.21 449 GLY B O 1
ATOM 1358 N N . LEU B 1 77 ? -3.870 31.441 -36.515 1.00 6.01 450 LEU B N 1
ATOM 1359 C CA . LEU B 1 77 ? -2.489 31.661 -36.897 1.00 6.01 450 LEU B CA 1
ATOM 1360 C C . LEU B 1 77 ? -2.429 32.907 -37.755 1.00 5.64 450 LEU B C 1
ATOM 1361 O O . LEU B 1 77 ? -3.167 33.019 -38.737 1.00 6.60 450 LEU B O 1
ATOM 1366 N N . PHE B 1 78 ? -1.541 33.815 -37.396 1.00 6.13 451 PHE B N 1
ATOM 1367 C CA . PHE B 1 78 ? -1.390 35.091 -38.083 1.00 7.26 451 PHE B CA 1
ATOM 1368 C C . PHE B 1 78 ? 0.068 35.270 -38.439 1.00 7.37 451 PHE B C 1
ATOM 1369 O O . PHE B 1 78 ? 0.951 35.051 -37.618 1.00 8.46 451 PHE B O 1
ATOM 1377 N N . ILE B 1 79 ? 0.321 35.672 -39.672 1.00 8.20 452 ILE B N 1
ATOM 1378 C CA . ILE B 1 79 ? 1.661 36.059 -40.056 1.00 9.31 452 ILE B CA 1
ATOM 1379 C C . ILE B 1 79 ? 1.645 37.526 -40.453 1.00 9.25 452 ILE B C 1
ATOM 1380 O O . ILE B 1 79 ? 0.888 37.903 -41.342 1.00 9.15 452 ILE B O 1
ATOM 1385 N N . ALA B 1 80 ? 2.457 38.349 -39.785 1.00 10.52 453 ALA B N 1
ATOM 1386 C CA . ALA B 1 80 ? 2.543 39.767 -40.107 1.00 12.08 453 ALA B CA 1
ATOM 1387 C C . ALA B 1 80 ? 2.915 39.913 -41.586 1.00 12.53 453 ALA B C 1
ATOM 1388 O O . ALA B 1 80 ? 3.811 39.246 -42.064 1.00 13.51 453 ALA B O 1
ATOM 1390 N N . ASN B 1 81 ? 2.162 40.740 -42.300 1.00 13.85 454 ASN B N 1
ATOM 1391 C CA . ASN B 1 81 ? 2.354 40.944 -43.743 1.00 14.01 454 ASN B CA 1
ATOM 1392 C C . ASN B 1 81 ? 2.150 39.659 -44.539 1.00 12.74 454 ASN B C 1
ATOM 1393 O O . ASN B 1 81 ? 2.714 39.506 -45.634 1.00 13.46 454 ASN B O 1
ATOM 1398 N N . GLY B 1 82 ? 1.328 38.750 -44.013 1.00 10.63 455 GLY B N 1
ATOM 1399 C CA . GLY B 1 82 ? 1.161 37.454 -44.617 1.00 9.73 455 GLY B CA 1
ATOM 1400 C C . GLY B 1 82 ? -0.228 36.917 -44.387 1.00 8.34 455 GLY B C 1
ATOM 1401 O O . GLY B 1 82 ? -1.152 37.651 -44.016 1.00 8.38 455 GLY B O 1
ATOM 1402 N N . PRO B 1 83 ? -0.393 35.626 -44.631 1.00 7.33 456 PRO B N 1
ATOM 1403 C CA . PRO B 1 83 ? -1.667 34.954 -44.456 1.00 6.79 456 PRO B CA 1
ATOM 1404 C C . PRO B 1 83 ? -2.147 34.905 -43.014 1.00 6.51 456 PRO B C 1
ATOM 1405 O O . PRO B 1 83 ? -1.381 35.096 -42.063 1.00 7.39 456 PRO B O 1
ATOM 1409 N N . GLN B 1 84 ? -3.427 34.613 -42.869 1.00 6.31 457 GLN B N 1
ATOM 1410 C CA . GLN B 1 84 ? -3.987 34.256 -41.578 1.00 7.22 457 GLN B CA 1
ATOM 1411 C C . GLN B 1 84 ? -4.998 33.142 -41.753 1.00 6.36 457 GLN B C 1
ATOM 1412 O O . GLN B 1 84 ? -5.637 33.005 -42.800 1.00 7.33 457 GLN B O 1
ATOM 1418 N N . ILE B 1 85 ? -5.157 32.360 -40.688 1.00 6.08 458 ILE B N 1
ATOM 1419 C CA . ILE B 1 85 ? -6.082 31.235 -40.662 1.00 7.08 458 ILE B CA 1
ATOM 1420 C C . ILE B 1 85 ? -6.864 31.329 -39.363 1.00 6.60 458 ILE B C 1
ATOM 1421 O O . ILE B 1 85 ? -6.283 31.250 -38.279 1.00 6.92 458 ILE B O 1
ATOM 1426 N N . THR B 1 86 ? -8.175 31.531 -39.470 1.00 6.96 459 THR B N 1
ATOM 1427 C CA . THR B 1 86 ? -9.060 31.640 -38.308 1.00 7.46 459 THR B CA 1
ATOM 1428 C C . THR B 1 86 ? -10.361 30.927 -38.619 1.00 7.37 459 THR B C 1
ATOM 1429 O O . THR B 1 86 ? -10.538 30.381 -39.692 1.00 7.32 459 THR B O 1
ATOM 1433 N N . ALA B 1 87 ? -11.305 30.972 -37.682 1.00 8.12 460 ALA B N 1
ATOM 1434 C CA . ALA B 1 87 ? -12.641 30.436 -37.909 1.00 9.10 460 ALA B CA 1
ATOM 1435 C C . ALA B 1 87 ? -13.375 31.116 -39.063 1.00 9.45 460 ALA B C 1
ATOM 1436 O O . ALA B 1 87 ? -14.281 30.526 -39.654 1.00 11.10 460 ALA B O 1
ATOM 1438 N N . SER B 1 88 ? -12.993 32.336 -39.403 1.00 9.63 461 SER B N 1
ATOM 1439 C CA . SER B 1 88 ? -13.595 33.006 -40.560 1.00 10.03 461 SER B CA 1
ATOM 1440 C C . SER B 1 88 ? -13.111 32.440 -41.899 1.00 9.76 461 SER B C 1
ATOM 1441 O O . SER B 1 88 ? -13.706 32.717 -42.943 1.00 11.14 461 SER B O 1
ATOM 1444 N N . GLY B 1 89 ? -12.024 31.675 -41.873 1.00 8.59 462 GLY B N 1
ATOM 1445 C CA . GLY B 1 89 ? -11.445 31.108 -43.065 1.00 8.58 462 GLY B CA 1
ATOM 1446 C C . GLY B 1 89 ? -9.995 31.494 -43.197 1.00 7.53 462 GLY B C 1
ATOM 1447 O O . GLY B 1 89 ? -9.330 31.990 -42.265 1.00 8.80 462 GLY B O 1
ATOM 1448 N N . ILE B 1 90 ? -9.497 31.229 -44.382 1.00 6.93 463 ILE B N 1
ATOM 1449 C CA . ILE B 1 90 ? -8.124 31.487 -44.744 1.00 6.63 463 ILE B CA 1
ATOM 1450 C C . ILE B 1 90 ? -8.070 32.742 -45.584 1.00 6.24 463 ILE B C 1
ATOM 1451 O O . ILE B 1 90 ? -8.787 32.868 -46.577 1.00 7.02 463 ILE B O 1
ATOM 1456 N N . ASN B 1 91 ? -7.188 33.656 -45.188 1.00 6.67 464 ASN B N 1
ATOM 1457 C CA . ASN B 1 91 ? -6.812 34.777 -46.024 1.00 6.77 464 ASN B CA 1
ATOM 1458 C C . ASN B 1 91 ? -5.388 34.556 -46.516 1.00 6.36 464 ASN B C 1
ATOM 1459 O O . ASN B 1 91 ? -4.478 34.330 -45.730 1.00 7.12 464 ASN B O 1
ATOM 1464 N N . ALA B 1 92 ? -5.210 34.631 -47.832 1.00 6.23 465 ALA B N 1
ATOM 1465 C CA . ALA B 1 92 ? -3.935 34.307 -48.474 1.00 7.20 465 ALA B CA 1
ATOM 1466 C C . ALA B 1 92 ? -2.962 35.479 -48.537 1.00 7.13 465 ALA B C 1
ATOM 1467 O O . ALA B 1 92 ? -1.869 35.366 -49.103 1.00 8.53 465 ALA B O 1
ATOM 1469 N N . GLY B 1 93 ? -3.333 36.599 -47.930 1.00 7.33 466 GLY B N 1
ATOM 1470 C CA . GLY B 1 93 ? -2.425 37.725 -47.749 1.00 8.47 466 GLY B CA 1
ATOM 1471 C C . GLY B 1 93 ? -2.210 38.588 -48.980 1.00 8.92 466 GLY B C 1
ATOM 1472 O O . GLY B 1 93 ? -1.202 39.306 -49.080 1.00 11.03 466 GLY B O 1
ATOM 1473 N N . SER B 1 94 ? -3.159 38.548 -49.906 1.00 8.50 467 SER B N 1
ATOM 1474 C CA . SER B 1 94 ? -3.033 39.276 -51.197 1.00 8.18 467 SER B CA 1
ATOM 1475 C C . SER B 1 94 ? -1.802 38.808 -51.931 1.00 8.20 467 SER B C 1
ATOM 1476 O O . SER B 1 94 ? -0.931 39.602 -52.359 1.00 9.39 467 SER B O 1
ATOM 1479 N N . GLN B 1 95 ? -1.750 37.503 -52.107 1.00 7.62 468 GLN B N 1
ATOM 1480 C CA A GLN B 1 95 ? -0.639 36.905 -52.781 0.50 7.20 468 GLN B CA 1
ATOM 1481 C CA B GLN B 1 95 ? -0.579 36.814 -52.587 0.50 8.11 468 GLN B CA 1
ATOM 1482 C C . GLN B 1 95 ? -1.111 35.609 -53.394 1.00 6.90 468 GLN B C 1
ATOM 1483 O O . GLN B 1 95 ? -2.218 35.109 -53.112 1.00 7.00 468 GLN B O 1
ATOM 1494 N N . LYS B 1 96 ? -0.342 35.118 -54.345 1.00 7.20 469 LYS B N 1
ATOM 1495 C CA . LYS B 1 96 ? -0.631 33.858 -54.985 1.00 7.36 469 LYS B CA 1
ATOM 1496 C C . LYS B 1 96 ? -0.647 32.735 -53.949 1.00 6.29 469 LYS B C 1
ATOM 1497 O O . LYS B 1 96 ? 0.066 32.780 -52.941 1.00 6.95 469 LYS B O 1
ATOM 1503 N N . ILE B 1 97 ? -1.444 31.720 -54.227 1.00 5.83 470 ILE B N 1
ATOM 1504 C CA . ILE B 1 97 ? -1.293 30.422 -53.564 1.00 5.67 470 ILE B CA 1
ATOM 1505 C C . ILE B 1 97 ? -0.593 29.510 -54.557 1.00 5.84 470 ILE B C 1
ATOM 1506 O O . ILE B 1 97 ? -1.061 29.343 -55.676 1.00 6.93 470 ILE B O 1
ATOM 1511 N N . THR B 1 98 ? 0.566 28.983 -54.183 1.00 5.89 471 THR B N 1
ATOM 1512 C CA . THR B 1 98 ? 1.355 28.160 -55.073 1.00 6.91 471 THR B CA 1
ATOM 1513 C C . THR B 1 98 ? 1.225 26.697 -54.672 1.00 6.36 471 THR B C 1
ATOM 1514 O O . THR B 1 98 ? 0.758 26.375 -53.581 1.00 7.52 471 THR B O 1
ATOM 1518 N N . GLY B 1 99 ? 1.679 25.803 -55.534 1.00 7.09 472 GLY B N 1
ATOM 1519 C CA . GLY B 1 99 ? 1.738 24.390 -55.188 1.00 7.71 472 GLY B CA 1
ATOM 1520 C C . GLY B 1 99 ? 0.405 23.718 -54.976 1.00 6.81 472 GLY B C 1
ATOM 1521 O O . GLY B 1 99 ? 0.294 22.825 -54.139 1.00 7.83 472 GLY B O 1
ATOM 1522 N N . VAL B 1 100 ? -0.598 24.108 -55.754 1.00 6.52 473 VAL B N 1
ATOM 1523 C CA . VAL B 1 100 ? -1.938 23.552 -55.662 1.00 6.29 473 VAL B CA 1
ATOM 1524 C C . VAL B 1 100 ? -2.089 22.403 -56.638 1.00 6.28 473 VAL B C 1
ATOM 1525 O O . VAL B 1 100 ? -1.941 22.586 -57.849 1.00 7.70 473 VAL B O 1
ATOM 1529 N N . ALA B 1 101 ? -2.415 21.220 -56.124 1.00 6.37 474 ALA B N 1
ATOM 1530 C CA . ALA B 1 101 ? -2.715 20.087 -56.997 1.00 6.94 474 ALA B CA 1
ATOM 1531 C C . ALA B 1 101 ? -4.100 20.272 -57.598 1.00 6.88 474 ALA B C 1
A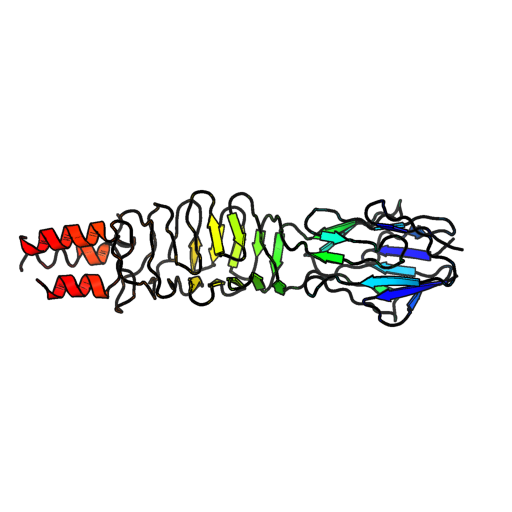TOM 1532 O O . ALA B 1 101 ? -5.013 20.837 -56.979 1.00 7.27 474 ALA B O 1
ATOM 1534 N N . GLU B 1 102 ? -4.302 19.776 -58.816 1.00 7.76 475 GLU B N 1
ATOM 1535 C CA . GLU B 1 102 ? -5.562 20.038 -59.495 1.00 9.61 475 GLU B CA 1
ATOM 1536 C C . GLU B 1 102 ? -6.760 19.542 -58.717 1.00 8.35 475 GLU B C 1
ATOM 1537 O O . GLU B 1 102 ? -6.748 18.474 -58.123 1.00 8.48 475 GLU B O 1
ATOM 1543 N N . GLY B 1 103 ? -7.828 20.325 -58.739 1.00 8.10 476 GLY B N 1
ATOM 1544 C CA . GLY B 1 103 ? -9.050 19.951 -58.061 1.00 8.71 476 GLY B CA 1
ATOM 1545 C C . GLY B 1 103 ? -9.866 18.972 -58.880 1.00 9.17 476 GLY B C 1
ATOM 1546 O O . GLY B 1 103 ? -9.844 19.008 -60.108 1.00 10.53 476 GLY B O 1
ATOM 1547 N N . THR B 1 104 ? -10.590 18.111 -58.194 1.00 9.72 477 THR B N 1
ATOM 1548 C CA . THR B 1 104 ? -11.436 17.111 -58.872 1.00 10.92 477 THR B CA 1
ATOM 1549 C C . THR B 1 104 ? -12.866 17.086 -58.356 1.00 11.30 477 THR B C 1
ATOM 1550 O O . THR B 1 104 ? -13.769 16.676 -59.088 1.00 13.24 477 THR B O 1
ATOM 1554 N N . ASP B 1 105 ? -13.061 17.442 -57.096 1.00 11.04 478 ASP B N 1
ATOM 1555 C CA . ASP B 1 105 ? -14.369 17.492 -56.454 1.00 12.71 478 ASP B CA 1
ATOM 1556 C C . ASP B 1 105 ? -14.891 18.919 -56.414 1.00 11.10 478 ASP B C 1
ATOM 1557 O O . ASP B 1 105 ? -14.117 19.867 -56.513 1.00 10.18 478 ASP B O 1
ATOM 1562 N N . ALA B 1 106 ? -16.207 19.063 -56.256 1.00 11.68 479 ALA B N 1
ATOM 1563 C CA . ALA B 1 106 ? -16.871 20.369 -56.355 1.00 11.06 479 ALA B CA 1
ATOM 1564 C C . ALA B 1 106 ? -16.213 21.455 -55.519 1.00 10.17 479 ALA B C 1
ATOM 1565 O O . ALA B 1 106 ? -16.083 22.588 -55.976 1.00 10.64 479 ALA B O 1
ATOM 1567 N N . ASN B 1 107 ? -15.837 21.121 -54.293 1.00 9.25 480 ASN B N 1
ATOM 1568 C CA . ASN B 1 107 ? -15.264 22.107 -53.370 1.00 9.30 480 ASN B CA 1
ATOM 1569 C C . ASN B 1 107 ? -13.737 22.126 -53.309 1.00 8.43 480 ASN B C 1
ATOM 1570 O O . ASN B 1 107 ? -13.164 22.758 -52.428 1.00 8.71 480 ASN B O 1
ATOM 1575 N N . ASP B 1 108 ? -13.075 21.487 -54.258 1.00 7.87 481 ASP B N 1
ATOM 1576 C CA . ASP B 1 108 ? -11.630 21.610 -54.337 1.00 7.57 481 ASP B CA 1
ATOM 1577 C C . ASP B 1 108 ? -11.252 22.919 -55.034 1.00 6.80 481 ASP B C 1
ATOM 1578 O O . ASP B 1 108 ? -11.940 23.367 -55.945 1.00 7.21 481 ASP B O 1
ATOM 1583 N N . ALA B 1 109 ? -10.120 23.491 -54.661 1.00 6.69 482 ALA B N 1
ATOM 1584 C CA . ALA B 1 109 ? -9.564 24.620 -55.405 1.00 6.82 482 ALA B CA 1
ATOM 1585 C C . ALA B 1 109 ? -9.114 24.163 -56.772 1.00 7.00 482 ALA B C 1
ATOM 1586 O O . ALA B 1 109 ? -8.831 23.004 -57.007 1.00 7.93 482 ALA B O 1
ATOM 1588 N N . VAL B 1 110 ? -9.045 25.113 -57.682 1.00 8.73 483 VAL B N 1
ATOM 1589 C CA A VAL B 1 110 ? -8.512 24.783 -59.002 0.50 8.88 483 VAL B CA 1
ATOM 1590 C CA B VAL B 1 110 ? -8.636 24.959 -59.073 0.50 8.51 483 VAL B CA 1
ATOM 1591 C C . VAL B 1 110 ? -7.241 25.561 -59.258 1.00 9.11 483 VAL B C 1
ATOM 1592 O O . VAL B 1 110 ? -7.002 26.663 -58.732 1.00 10.86 483 VAL B O 1
ATOM 1599 N N . ASN B 1 111 ? -6.371 24.917 -60.033 1.00 8.68 484 ASN B N 1
ATOM 1600 C CA . ASN B 1 111 ? -5.122 25.546 -60.411 1.00 8.59 484 ASN B CA 1
ATOM 1601 C C . ASN B 1 111 ? -5.152 26.103 -61.829 1.00 8.50 484 ASN B C 1
ATOM 1602 O O . ASN B 1 111 ? -6.088 25.866 -62.611 1.00 9.13 484 ASN B O 1
ATOM 1607 N N . PHE B 1 112 ? -4.156 26.927 -62.112 1.00 8.64 485 PHE B N 1
ATOM 1608 C CA . PHE B 1 112 ? -4.121 27.689 -63.351 1.00 9.60 485 PHE B CA 1
ATOM 1609 C C . PHE B 1 112 ? -4.001 26.760 -64.545 1.00 9.78 485 PHE B C 1
ATOM 1610 O O . PHE B 1 112 ? -4.595 27.024 -65.588 1.00 10.43 485 PHE B O 1
ATOM 1618 N N . GLY B 1 113 ? -3.272 25.659 -64.405 1.00 10.35 486 GLY B N 1
ATOM 1619 C CA . GLY B 1 113 ? -3.205 24.672 -65.490 1.00 11.49 486 GLY B CA 1
ATOM 1620 C C . GLY B 1 113 ? -4.588 24.177 -65.895 1.00 11.92 486 GLY B C 1
ATOM 1621 O O . GLY B 1 113 ? -4.854 23.970 -67.080 1.00 12.76 486 GLY B O 1
ATOM 1622 N N . GLN B 1 114 ? -5.490 23.992 -64.931 1.00 12.64 487 GLN B N 1
ATOM 1623 C CA . GLN B 1 114 ? -6.872 23.570 -65.217 1.00 14.18 487 GLN B CA 1
ATOM 1624 C C . GLN B 1 114 ? -7.649 24.630 -65.958 1.00 15.02 487 GLN B C 1
ATOM 1625 O O . GLN B 1 114 ? -8.394 24.328 -66.896 1.00 15.42 487 GLN B O 1
ATOM 1631 N N . LEU B 1 115 ? -7.488 25.876 -65.536 1.00 16.55 488 LEU B N 1
ATOM 1632 C CA . LEU B 1 115 ? -8.155 26.984 -66.186 1.00 18.31 488 LEU B CA 1
ATOM 1633 C C . LEU B 1 115 ? -7.667 27.111 -67.620 1.00 19.16 488 LEU B C 1
ATOM 1634 O O . LEU B 1 115 ? -8.469 27.329 -68.529 1.00 19.56 488 LEU B O 1
ATOM 1639 N N . LYS B 1 116 ? -6.362 26.986 -67.830 1.00 20.80 489 LYS B N 1
ATOM 1640 C CA . LYS B 1 116 ? -5.792 27.105 -69.179 1.00 23.11 489 LYS B CA 1
ATOM 1641 C C . LYS B 1 116 ? -6.226 25.963 -70.096 1.00 24.46 489 LYS B C 1
ATOM 1642 O O . LYS B 1 116 ? -6.479 26.177 -71.289 1.00 23.76 489 LYS B O 1
ATOM 1648 N N . LYS B 1 117 ? -6.306 24.758 -69.537 1.00 26.79 490 LYS B N 1
ATOM 1649 C CA . LYS B 1 117 ? -6.784 23.583 -70.265 1.00 28.56 490 LYS B CA 1
ATOM 1650 C C . LYS B 1 117 ? -8.164 23.838 -70.872 1.00 30.07 490 LYS B C 1
ATOM 1651 O O . LYS B 1 117 ? -8.404 23.523 -72.037 1.00 29.99 490 LYS B O 1
ATOM 1657 N N . ILE B 1 118 ? -9.058 24.430 -70.085 1.00 32.30 491 ILE B N 1
ATOM 1658 C CA . ILE B 1 118 ? -10.414 24.741 -70.546 1.00 33.77 491 ILE B CA 1
ATOM 1659 C C . ILE B 1 118 ? -10.427 25.911 -71.538 1.00 35.43 491 ILE B C 1
ATOM 1660 O O . ILE B 1 118 ? -11.260 25.946 -72.447 1.00 35.88 491 ILE B O 1
ATOM 1665 N N . GLU B 1 119 ? -9.501 26.855 -71.372 1.00 37.17 492 GLU B N 1
ATOM 1666 C CA . GLU B 1 119 ? -9.331 27.946 -72.336 1.00 38.14 492 GLU B CA 1
ATOM 1667 C C . GLU B 1 119 ? -8.866 27.410 -73.692 1.00 39.16 492 GLU B C 1
ATOM 1668 O O . GLU B 1 119 ? -9.314 27.880 -74.741 1.00 39.41 492 GLU B O 1
ATOM 1674 N N . THR B 1 120 ? -7.966 26.429 -73.657 1.00 40.18 493 THR B N 1
ATOM 1675 C CA . THR B 1 120 ? -7.428 25.808 -74.867 1.00 40.67 493 THR B CA 1
ATOM 1676 C C . THR B 1 120 ? -8.469 24.956 -75.595 1.00 41.34 493 THR B C 1
ATOM 1677 O O . THR B 1 120 ? -8.547 24.986 -76.827 1.00 41.50 493 THR B O 1
ATOM 1681 N N . GLU B 1 121 ? -9.258 24.200 -74.832 1.00 41.95 494 GLU B N 1
ATOM 1682 C CA . GLU B 1 121 ? -10.264 23.291 -75.397 1.00 42.39 494 GLU B CA 1
ATOM 1683 C C . GLU B 1 121 ? -11.318 24.004 -76.252 1.00 42.73 494 GLU B C 1
ATOM 1684 O O . GLU B 1 121 ? -11.814 23.434 -77.227 1.00 42.86 494 GLU B O 1
ATOM 1690 N N . VAL B 1 122 ? -11.656 25.240 -75.889 1.00 43.07 495 VAL B N 1
ATOM 1691 C CA . VAL B 1 122 ? -12.629 26.024 -76.654 1.00 43.09 495 VAL B CA 1
ATOM 1692 C C . VAL B 1 122 ? -11.948 26.723 -77.828 1.00 43.25 495 VAL B C 1
ATOM 1693 O O . VAL B 1 122 ? -11.941 26.210 -78.947 1.00 43.45 495 VAL B O 1
ATOM 1697 N N . GLY C 1 12 ? 22.463 18.557 10.727 1.00 23.33 385 GLY C N 1
ATOM 1698 C CA . GLY C 1 12 ? 21.296 19.349 10.360 1.00 21.88 385 GLY C CA 1
ATOM 1699 C C . GLY C 1 12 ? 20.738 19.008 8.990 1.00 21.81 385 GLY C C 1
ATOM 1700 O O . GLY C 1 12 ? 21.251 19.474 7.972 1.00 23.58 385 GLY C O 1
ATOM 1701 N N . GLY C 1 13 ? 19.700 18.177 8.961 1.00 19.87 386 GLY C N 1
ATOM 1702 C CA . GLY C 1 13 ? 19.034 17.837 7.712 1.00 17.10 386 GLY C CA 1
ATOM 1703 C C . GLY C 1 13 ? 17.905 18.806 7.421 1.00 15.02 386 GLY C C 1
ATOM 1704 O O . GLY C 1 13 ? 17.627 19.730 8.199 1.00 17.15 386 GLY C O 1
ATOM 1705 N N . TRP C 1 14 ? 17.278 18.616 6.270 1.00 10.72 387 TRP C N 1
ATOM 1706 C CA . TRP C 1 14 ? 16.058 19.334 5.930 1.00 9.72 387 TRP C CA 1
ATOM 1707 C C . TRP C 1 14 ? 15.219 18.426 5.053 1.00 8.44 387 TRP C C 1
ATOM 1708 O O . TRP C 1 14 ? 15.728 17.516 4.408 1.00 9.83 387 TRP C O 1
ATOM 1719 N N . ASN C 1 15 ? 13.931 18.680 5.058 1.00 8.59 388 ASN C N 1
ATOM 1720 C CA A ASN C 1 15 ? 12.982 17.833 4.345 0.50 8.02 388 ASN C CA 1
ATOM 1721 C CA B ASN C 1 15 ? 12.977 17.863 4.365 0.50 8.91 388 ASN C CA 1
ATOM 1722 C C . ASN C 1 15 ? 12.571 18.469 3.028 1.00 7.65 388 ASN C C 1
ATOM 1723 O O . ASN C 1 15 ? 12.341 19.666 2.964 1.00 8.62 388 ASN C O 1
ATOM 1732 N N . LEU C 1 16 ? 12.481 17.638 1.988 1.00 6.50 389 LEU C N 1
ATOM 1733 C CA . LEU C 1 16 ? 12.129 18.066 0.636 1.00 6.61 389 LEU C CA 1
ATOM 1734 C C . LEU C 1 16 ? 10.871 17.338 0.160 1.00 6.42 389 LEU C C 1
ATOM 1735 O O . LEU C 1 16 ? 10.791 16.102 0.236 1.00 7.06 389 LEU C O 1
ATOM 1740 N N . THR C 1 17 ? 9.912 18.106 -0.344 1.00 5.69 390 THR C N 1
ATOM 1741 C CA . THR C 1 17 ? 8.799 17.547 -1.086 1.00 6.35 390 THR C CA 1
ATOM 1742 C C . THR C 1 17 ? 8.743 18.190 -2.460 1.00 5.77 390 THR C C 1
ATOM 1743 O O . THR C 1 17 ? 9.242 19.313 -2.673 1.00 6.06 390 THR C O 1
ATOM 1747 N N . VAL C 1 18 ? 8.118 17.473 -3.377 1.00 5.39 391 VAL C N 1
ATOM 1748 C CA . VAL C 1 18 ? 7.825 17.979 -4.697 1.00 5.70 391 VAL C CA 1
ATOM 1749 C C . VAL C 1 18 ? 6.338 17.796 -4.907 1.00 5.82 391 VAL C C 1
ATOM 1750 O O . VAL C 1 18 ? 5.810 16.694 -4.740 1.00 6.09 391 VAL C O 1
ATOM 1754 N N . ASN C 1 19 ? 5.648 18.877 -5.244 1.00 5.83 392 ASN C N 1
ATOM 1755 C CA . ASN C 1 19 ? 4.185 18.853 -5.322 1.00 6.74 392 ASN C CA 1
ATOM 1756 C C . ASN C 1 19 ? 3.571 18.242 -4.076 1.00 6.32 392 ASN C C 1
ATOM 1757 O O . ASN C 1 19 ? 2.621 17.453 -4.122 1.00 6.46 392 ASN C O 1
ATOM 1762 N N . ASN C 1 20 ? 4.129 18.625 -2.944 1.00 6.38 393 ASN C N 1
ATOM 1763 C CA . ASN C 1 20 ? 3.664 18.191 -1.629 1.00 6.94 393 ASN C CA 1
ATOM 1764 C C . ASN C 1 20 ? 3.727 16.685 -1.447 1.00 7.18 393 ASN C C 1
ATOM 1765 O O . ASN C 1 20 ? 2.989 16.146 -0.637 1.00 9.01 393 ASN C O 1
ATOM 1770 N N . ASP C 1 21 ? 4.642 16.019 -2.140 1.00 7.49 394 ASP C N 1
ATOM 1771 C CA . ASP C 1 21 ? 4.699 14.581 -2.175 1.00 8.59 394 ASP C CA 1
ATOM 1772 C C . ASP C 1 21 ? 6.148 14.114 -2.183 1.00 7.23 394 ASP C C 1
ATOM 1773 O O . ASP C 1 21 ? 7.097 14.894 -2.351 1.00 7.08 394 ASP C O 1
ATOM 1778 N N . ASN C 1 22 ? 6.303 12.804 -2.059 1.00 7.03 395 ASN C N 1
ATOM 1779 C CA . ASN C 1 22 ? 7.622 12.159 -2.054 1.00 7.49 395 ASN C CA 1
ATOM 1780 C C . ASN C 1 22 ? 8.586 12.751 -1.033 1.00 7.42 395 ASN C C 1
ATOM 1781 O O . ASN C 1 22 ? 9.749 13.004 -1.330 1.00 8.42 395 ASN C O 1
ATOM 1786 N N . ASN C 1 23 ? 8.094 12.958 0.174 1.00 7.58 396 ASN C N 1
ATOM 1787 C CA . ASN C 1 23 ? 8.855 13.563 1.248 1.00 8.88 396 ASN C CA 1
ATOM 1788 C C . ASN C 1 23 ? 10.107 12.755 1.553 1.00 9.11 396 ASN C C 1
ATOM 1789 O O . ASN C 1 23 ? 10.039 11.541 1.788 1.00 10.03 396 ASN C O 1
ATOM 1794 N N . THR C 1 24 ? 11.251 13.424 1.562 1.00 9.11 397 THR C N 1
ATOM 1795 C CA . THR C 1 24 ? 12.506 12.803 1.917 1.00 10.17 397 THR C CA 1
ATOM 1796 C C . THR C 1 24 ? 13.387 13.783 2.674 1.00 9.22 397 THR C C 1
ATOM 1797 O O . THR C 1 24 ? 13.277 14.995 2.520 1.00 9.87 397 THR C O 1
ATOM 1801 N N . VAL C 1 25 ? 14.280 13.257 3.491 1.00 9.85 398 VAL C N 1
ATOM 1802 C CA A VAL C 1 25 ? 15.266 14.089 4.157 0.50 10.11 398 VAL C CA 1
ATOM 1803 C CA B VAL C 1 25 ? 15.292 14.055 4.163 0.50 10.12 398 VAL C CA 1
ATOM 1804 C C . VAL C 1 25 ? 16.518 14.235 3.277 1.00 9.88 398 VAL C C 1
ATOM 1805 O O . VAL C 1 25 ? 16.979 13.273 2.637 1.00 11.28 398 VAL C O 1
ATOM 1812 N N . VAL C 1 26 ? 17.046 15.451 3.249 1.00 9.08 399 VAL C N 1
ATOM 1813 C CA . VAL C 1 26 ? 18.345 15.725 2.687 1.00 9.87 399 VAL C CA 1
ATOM 1814 C C . VAL C 1 26 ? 19.215 15.930 3.912 1.00 10.24 399 VAL C C 1
ATOM 1815 O O . VAL C 1 26 ? 19.174 16.970 4.568 1.00 10.18 399 VAL C O 1
ATOM 1819 N N . SER C 1 27 ? 19.959 14.887 4.253 1.00 11.28 400 SER C N 1
ATOM 1820 C CA . SER C 1 27 ? 20.725 14.886 5.492 1.00 12.82 400 SER C CA 1
ATOM 1821 C C . SER C 1 27 ? 21.961 15.759 5.380 1.00 12.56 400 SER C C 1
ATOM 1822 O O . SER C 1 27 ? 22.404 16.109 4.291 1.00 12.32 400 SER C O 1
ATOM 1825 N N . SER C 1 28 ? 22.549 16.089 6.531 1.00 13.77 401 SER C N 1
ATOM 1826 C CA A SER C 1 28 ? 23.859 16.708 6.538 0.50 13.69 401 SER C CA 1
ATOM 1827 C CA B SER C 1 28 ? 23.872 16.696 6.550 0.50 13.80 401 SER C CA 1
ATOM 1828 C C . SER C 1 28 ? 24.807 15.758 5.797 1.00 13.40 401 SER C C 1
ATOM 1829 O O . SER C 1 28 ? 24.845 14.565 6.075 1.00 13.71 401 SER C O 1
ATOM 1834 N N . GLY C 1 29 ? 25.549 16.282 4.834 1.00 12.89 402 GLY C N 1
ATOM 1835 C CA . GLY C 1 29 ? 26.432 15.480 3.999 1.00 12.89 402 GLY C CA 1
ATOM 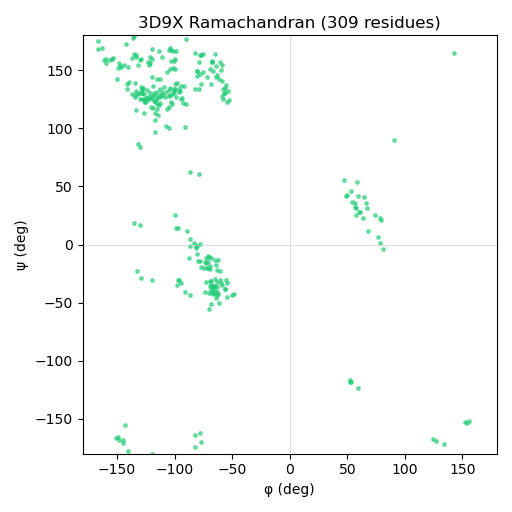1836 C C . GLY C 1 29 ? 25.758 14.748 2.853 1.00 12.56 402 GLY C C 1
ATOM 1837 O O . GLY C 1 29 ? 26.439 14.124 2.055 1.00 14.28 402 GLY C O 1
ATOM 1838 N N . GLY C 1 30 ? 24.435 14.842 2.767 1.00 11.12 403 GLY C N 1
ATOM 1839 C CA . GLY C 1 30 ? 23.670 14.207 1.702 1.00 10.60 403 GLY C CA 1
ATOM 1840 C C . GLY C 1 30 ? 23.756 14.974 0.400 1.00 9.20 403 GLY C C 1
ATOM 1841 O O . GLY C 1 30 ? 24.546 15.906 0.268 1.00 9.50 403 GLY C O 1
ATOM 1842 N N . ALA C 1 31 ? 22.930 14.592 -0.560 1.00 8.76 404 ALA C N 1
ATOM 1843 C CA . ALA C 1 31 ? 23.018 15.139 -1.909 1.00 8.22 404 ALA C CA 1
ATOM 1844 C C . ALA C 1 31 ? 21.666 15.173 -2.589 1.00 7.65 404 ALA C C 1
ATOM 1845 O O . ALA C 1 31 ? 20.866 14.251 -2.440 1.00 10.08 404 ALA C O 1
ATOM 1847 N N . LEU C 1 32 ? 21.447 16.225 -3.359 1.00 6.45 405 LEU C N 1
ATOM 1848 C CA . LEU C 1 32 ? 20.227 16.423 -4.118 1.00 6.04 405 LEU C CA 1
ATOM 1849 C C . LEU C 1 32 ? 20.614 16.794 -5.537 1.00 5.62 405 LEU C C 1
ATOM 1850 O O . LEU C 1 32 ? 21.423 17.715 -5.737 1.00 6.44 405 LEU C O 1
ATOM 1855 N N . ASP C 1 33 ? 20.020 16.098 -6.510 1.00 5.39 406 ASP C N 1
ATOM 1856 C CA . ASP C 1 33 ? 20.211 16.412 -7.925 1.00 5.77 406 ASP C CA 1
ATOM 1857 C C . ASP C 1 33 ? 18.939 17.011 -8.515 1.00 5.28 406 ASP C C 1
ATOM 1858 O O . ASP C 1 33 ? 17.846 16.508 -8.283 1.00 6.37 406 ASP C O 1
ATOM 1863 N N . LEU C 1 34 ? 19.108 18.070 -9.291 1.00 5.60 407 LEU C N 1
ATOM 1864 C CA . LEU C 1 34 ? 18.048 18.691 -10.081 1.00 5.80 407 LEU C CA 1
ATOM 1865 C C . LEU C 1 34 ? 18.403 18.533 -11.532 1.00 6.12 407 LEU C C 1
ATOM 1866 O O . LEU C 1 34 ? 19.460 19.000 -11.959 1.00 7.42 407 LEU C O 1
ATOM 1871 N N . SER C 1 35 ? 17.538 17.884 -12.289 1.00 5.90 408 SER C N 1
ATOM 1872 C CA . SER C 1 35 ? 17.833 17.617 -13.683 1.00 6.78 408 SER C CA 1
ATOM 1873 C C . SER C 1 35 ? 16.709 18.018 -14.617 1.00 5.93 408 SER C C 1
ATOM 1874 O O . SER C 1 35 ? 15.549 18.127 -14.229 1.00 6.72 408 SER C O 1
ATOM 1877 N N . SER C 1 36 ? 17.082 18.217 -15.871 1.00 6.73 409 SER C N 1
ATOM 1878 C CA A SER C 1 36 ? 16.084 18.433 -16.888 0.50 7.47 409 SER C CA 1
ATOM 1879 C CA B SER C 1 36 ? 16.171 18.431 -16.998 0.50 6.89 409 SER C CA 1
ATOM 1880 C C . SER C 1 36 ? 15.595 17.117 -17.469 1.00 7.40 409 SER C C 1
ATOM 1881 O O . SER C 1 36 ? 16.351 16.191 -17.699 1.00 9.43 409 SER C O 1
ATOM 1886 N N . GLY C 1 37 ? 14.293 17.048 -17.706 1.00 8.24 410 GLY C N 1
ATOM 1887 C CA . GLY C 1 37 ? 13.704 15.868 -18.317 1.00 8.95 410 GLY C CA 1
ATOM 1888 C C . GLY C 1 37 ? 13.933 15.772 -19.817 1.00 9.62 410 GLY C C 1
ATOM 1889 O O . GLY C 1 37 ? 13.806 14.697 -20.387 1.00 11.27 410 GLY C O 1
ATOM 1890 N N . SER C 1 38 ? 14.265 16.881 -20.461 1.00 8.93 411 SER C N 1
ATOM 1891 C CA . SER C 1 38 ? 14.463 16.907 -21.907 1.00 8.86 411 SER C CA 1
ATOM 1892 C C . SER C 1 38 ? 15.141 18.203 -22.265 1.00 8.54 411 SER C C 1
ATOM 1893 O O . SER C 1 38 ? 15.283 19.105 -21.434 1.00 8.65 411 SER C O 1
ATOM 1896 N N . LYS C 1 39 ? 15.490 18.337 -23.539 1.00 9.04 412 LYS C N 1
ATOM 1897 C CA . LYS C 1 39 ? 16.031 19.568 -24.068 1.00 10.27 412 LYS C CA 1
ATOM 1898 C C . LYS C 1 39 ? 15.071 20.750 -23.976 1.00 8.94 412 LYS C C 1
ATOM 1899 O O . LYS C 1 39 ? 15.498 21.878 -24.162 1.00 9.61 412 LYS C O 1
ATOM 1905 N N . ASN C 1 40 ? 13.791 20.503 -23.703 1.00 7.44 413 ASN C N 1
ATOM 1906 C CA . ASN C 1 40 ? 12.844 21.596 -23.625 1.00 7.46 413 ASN C CA 1
ATOM 1907 C C . ASN C 1 40 ? 13.030 22.487 -22.400 1.00 6.77 413 ASN C C 1
ATOM 1908 O O . ASN C 1 40 ? 12.535 23.601 -22.394 1.00 7.00 413 ASN C O 1
ATOM 1913 N N . LEU C 1 41 ? 13.707 21.984 -21.370 1.00 7.32 414 LEU C N 1
ATOM 1914 C CA A LEU C 1 41 ? 13.875 22.749 -20.154 0.50 8.19 414 LEU C CA 1
ATOM 1915 C CA B LEU C 1 41 ? 13.842 22.682 -20.093 0.50 8.15 414 LEU C CA 1
ATOM 1916 C C . LEU C 1 41 ? 15.341 22.732 -19.805 1.00 7.97 414 LEU C C 1
ATOM 1917 O O . LEU C 1 41 ? 15.967 21.680 -19.631 1.00 9.92 414 LEU C O 1
ATOM 1926 N N . LYS C 1 42 ? 15.916 23.922 -19.785 1.00 7.78 415 LYS C N 1
ATOM 1927 C CA A LYS C 1 42 ? 17.338 24.048 -19.530 0.50 8.50 415 LYS C CA 1
ATOM 1928 C CA B LYS C 1 42 ? 17.343 24.134 -19.538 0.50 8.01 415 LYS C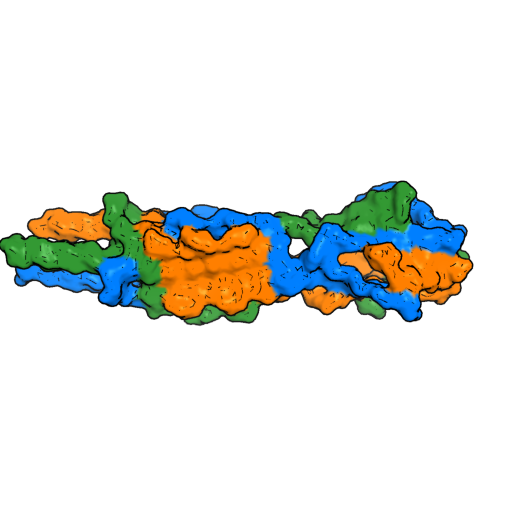 CA 1
ATOM 1929 C C . LYS C 1 42 ? 17.575 24.418 -18.066 1.00 7.75 415 LYS C C 1
ATOM 1930 O O . LYS C 1 42 ? 16.904 25.279 -17.501 1.00 8.51 415 LYS C O 1
ATOM 1941 N N . ILE C 1 43 ? 18.527 23.738 -17.443 1.00 7.44 416 ILE C N 1
ATOM 1942 C CA . ILE C 1 43 ? 18.907 24.024 -16.066 1.00 7.76 416 ILE C CA 1
ATOM 1943 C C . ILE C 1 43 ? 20.410 24.062 -16.017 1.00 7.11 416 ILE C C 1
ATOM 1944 O O . ILE C 1 43 ? 21.052 23.105 -16.451 1.00 8.41 416 ILE C O 1
ATOM 1949 N N . VAL C 1 44 ? 20.980 25.142 -15.490 1.00 7.32 417 VAL C N 1
ATOM 1950 C CA A VAL C 1 44 ? 22.429 25.353 -15.455 0.50 7.55 417 VAL C CA 1
ATOM 1951 C CA B VAL C 1 44 ? 22.422 25.239 -15.398 0.50 7.78 417 VAL C CA 1
ATOM 1952 C C . VAL C 1 44 ? 22.871 25.857 -14.093 1.00 7.13 417 VAL C C 1
ATOM 1953 O O . VAL C 1 44 ? 22.336 26.856 -13.608 1.00 6.88 417 VAL C O 1
ATOM 1960 N N . LYS C 1 45 ? 23.857 25.205 -13.496 1.00 6.91 418 LYS C N 1
ATOM 1961 C CA . LYS C 1 45 ? 24.439 25.625 -12.231 1.00 7.27 418 LYS C CA 1
ATOM 1962 C C . LYS C 1 45 ? 25.670 26.487 -12.460 1.00 7.19 418 LYS C C 1
ATOM 1963 O O . LYS C 1 45 ? 26.518 26.203 -13.313 1.00 8.49 418 LYS C O 1
ATOM 1969 N N . ASP C 1 46 ? 25.750 27.562 -11.695 1.00 7.46 419 ASP C N 1
ATOM 1970 C CA . ASP C 1 46 ? 26.964 28.370 -11.568 1.00 7.82 419 ASP C CA 1
ATOM 1971 C C . ASP C 1 46 ? 27.404 28.294 -10.113 1.00 7.35 419 ASP C C 1
ATOM 1972 O O . ASP C 1 46 ? 26.879 28.998 -9.239 1.00 8.53 419 ASP C O 1
ATOM 1977 N N . GLY C 1 47 ? 28.333 27.393 -9.842 1.00 7.67 420 GLY C N 1
ATOM 1978 C CA . GLY C 1 47 ? 28.809 27.154 -8.514 1.00 9.46 420 GLY C CA 1
ATOM 1979 C C . GLY C 1 47 ? 29.690 28.250 -7.980 1.00 10.33 420 GLY C C 1
ATOM 1980 O O . GLY C 1 47 ? 29.996 28.249 -6.794 1.00 12.75 420 GLY C O 1
ATOM 1981 N N . LYS C 1 48 ? 30.130 29.184 -8.826 1.00 9.99 421 LYS C N 1
ATOM 1982 C CA . LYS C 1 48 ? 30.896 30.332 -8.325 1.00 11.29 421 LYS C CA 1
ATOM 1983 C C . LYS C 1 48 ? 30.057 31.214 -7.415 1.00 11.75 421 LYS C C 1
ATOM 1984 O O . LYS C 1 48 ? 30.602 31.856 -6.516 1.00 14.75 421 LYS C O 1
ATOM 1990 N N . LYS C 1 49 ? 28.744 31.244 -7.654 1.00 11.53 422 LYS C N 1
ATOM 1991 C CA . LYS C 1 49 ? 27.827 32.089 -6.887 1.00 12.09 422 LYS C CA 1
ATOM 1992 C C . LYS C 1 49 ? 26.618 31.329 -6.361 1.00 10.37 422 LYS C C 1
ATOM 1993 O O . LYS C 1 49 ? 25.637 31.936 -5.963 1.00 11.30 422 LYS C O 1
ATOM 1999 N N . ASN C 1 50 ? 26.688 30.003 -6.346 1.00 8.91 423 ASN C N 1
ATOM 2000 C CA . ASN C 1 50 ? 25.577 29.160 -5.885 1.00 8.71 423 ASN C CA 1
ATOM 2001 C C . ASN C 1 50 ? 24.241 29.590 -6.480 1.00 7.73 423 ASN C C 1
ATOM 2002 O O . ASN C 1 50 ? 23.260 29.872 -5.775 1.00 8.27 423 ASN C O 1
ATOM 2007 N N . ASN C 1 51 ? 24.219 29.627 -7.803 1.00 7.20 424 ASN C N 1
ATOM 2008 C CA . ASN C 1 51 ? 23.021 29.910 -8.547 1.00 7.32 424 ASN C CA 1
ATOM 2009 C C . ASN C 1 51 ? 22.678 28.742 -9.451 1.00 6.62 424 ASN C C 1
ATOM 2010 O O . ASN C 1 51 ? 23.563 28.090 -10.013 1.00 8.16 424 ASN C O 1
ATOM 2015 N N . VAL C 1 52 ? 21.386 28.492 -9.597 1.00 5.89 425 VAL C N 1
ATOM 2016 C CA . VAL C 1 52 ? 20.863 27.582 -10.610 1.00 6.11 425 VAL C CA 1
ATOM 2017 C C . VAL C 1 52 ? 19.832 28.333 -11.423 1.00 5.61 425 VAL C C 1
ATOM 2018 O O . VAL C 1 52 ? 18.875 28.868 -10.859 1.00 6.49 425 VAL C O 1
ATOM 2022 N N . THR C 1 53 ? 20.041 28.407 -12.733 1.00 5.52 426 THR C N 1
ATOM 2023 C CA . THR C 1 53 ? 19.129 29.086 -13.639 1.00 5.95 426 THR C CA 1
ATOM 2024 C C . THR C 1 53 ? 18.315 28.054 -14.413 1.00 5.85 426 THR C C 1
ATOM 2025 O O . THR C 1 53 ? 18.853 27.061 -14.910 1.00 7.31 426 THR C O 1
ATOM 2029 N N . PHE C 1 54 ? 17.015 28.301 -14.497 1.00 5.71 427 PHE C N 1
ATOM 2030 C CA . PHE C 1 54 ? 16.053 27.473 -15.203 1.00 6.12 427 PHE C CA 1
ATOM 2031 C C . PHE C 1 54 ? 15.466 28.271 -16.362 1.00 6.15 427 PHE C C 1
ATOM 2032 O O . PHE C 1 54 ? 15.162 29.447 -16.190 1.00 6.84 427 PHE C O 1
ATOM 2040 N N . ASP C 1 55 ? 15.213 27.641 -17.510 1.00 6.46 428 ASP C N 1
ATOM 2041 C CA . ASP C 1 55 ? 14.517 28.335 -18.578 1.00 7.55 428 ASP C CA 1
ATOM 2042 C C . ASP C 1 55 ? 13.837 27.338 -19.492 1.00 6.71 428 ASP C C 1
ATOM 2043 O O . ASP C 1 55 ? 14.204 26.173 -19.573 1.00 7.81 428 ASP C O 1
ATOM 2048 N N . VAL C 1 56 ? 12.838 27.831 -20.204 1.00 7.40 429 VAL C N 1
ATOM 2049 C CA . VAL C 1 56 ? 12.224 27.138 -21.323 1.00 7.64 429 VAL C CA 1
ATOM 2050 C C . VAL C 1 56 ? 13.137 27.298 -22.532 1.00 7.64 429 VAL C C 1
ATOM 2051 O O . VAL C 1 56 ? 13.623 28.397 -22.811 1.00 9.01 429 VAL C O 1
ATOM 2055 N N . ALA C 1 57 ? 13.385 26.217 -23.248 1.00 7.77 430 ALA C N 1
ATOM 2056 C CA . ALA C 1 57 ? 14.146 26.303 -24.486 1.00 8.56 430 ALA C CA 1
ATOM 2057 C C . ALA C 1 57 ? 13.388 27.158 -25.493 1.00 8.77 430 ALA C C 1
ATOM 2058 O O . ALA C 1 57 ? 12.167 27.112 -25.580 1.00 9.14 430 ALA C O 1
ATOM 2060 N N . ARG C 1 58 ? 14.117 27.904 -26.307 1.00 9.89 431 ARG C N 1
ATOM 2061 C CA . ARG C 1 58 ? 13.458 28.707 -27.340 1.00 9.89 431 ARG C CA 1
ATOM 2062 C C . ARG C 1 58 ? 13.035 27.861 -28.542 1.00 8.37 431 ARG C C 1
ATOM 2063 O O . ARG C 1 58 ? 12.225 28.315 -29.347 1.00 8.20 431 ARG C O 1
ATOM 2071 N N . ASP C 1 59 ? 13.560 26.641 -28.633 1.00 7.37 432 ASP C N 1
ATOM 2072 C CA . ASP C 1 59 ? 13.133 25.657 -29.613 1.00 7.50 432 ASP C CA 1
ATOM 2073 C C . ASP C 1 59 ? 12.565 24.476 -28.856 1.00 7.34 432 ASP C C 1
ATOM 2074 O O . ASP C 1 59 ? 13.291 23.796 -28.129 1.00 9.65 432 ASP C O 1
ATOM 2079 N N . LEU C 1 60 ? 11.265 24.254 -28.998 1.00 7.06 433 LEU C N 1
ATOM 2080 C CA . LEU C 1 60 ? 10.583 23.196 -28.268 1.00 6.73 433 LEU C CA 1
ATOM 2081 C C . LEU C 1 60 ? 10.230 22.039 -29.172 1.00 6.79 433 LEU C C 1
ATOM 2082 O O . LEU C 1 60 ? 9.961 22.238 -30.347 1.00 8.71 433 LEU C O 1
ATOM 2087 N N . THR C 1 61 ? 10.219 20.836 -28.616 1.00 7.09 434 THR C N 1
ATOM 2088 C CA . THR C 1 61 ? 9.722 19.647 -29.279 1.00 6.85 434 THR C CA 1
ATOM 2089 C C . THR C 1 61 ? 8.510 19.179 -28.485 1.00 6.57 434 THR C C 1
ATOM 2090 O O . THR C 1 61 ? 8.642 18.839 -27.309 1.00 7.28 434 THR C O 1
ATOM 2094 N N . LEU C 1 62 ? 7.339 19.181 -29.107 1.00 6.39 435 LEU C N 1
ATOM 2095 C CA . LEU C 1 62 ? 6.087 18.974 -28.410 1.00 6.78 435 LEU C CA 1
ATOM 2096 C C . LEU C 1 62 ? 5.208 18.005 -29.165 1.00 6.88 435 LEU C C 1
ATOM 2097 O O . LEU C 1 62 ? 5.403 17.755 -30.354 1.00 8.09 435 LEU C O 1
ATOM 2102 N N . LYS C 1 63 ? 4.196 17.503 -28.462 1.00 7.08 436 LYS C N 1
ATOM 2103 C CA A LYS C 1 63 ? 3.151 16.681 -29.064 0.50 7.70 436 LYS C CA 1
ATOM 2104 C CA B LYS C 1 63 ? 3.155 16.681 -29.069 0.50 7.85 436 LYS C CA 1
ATOM 2105 C C . LYS C 1 63 ? 1.962 17.533 -29.497 1.00 7.40 436 LYS C C 1
ATOM 2106 O O . LYS C 1 63 ? 1.412 17.352 -30.588 1.00 8.08 436 LYS C O 1
ATOM 2117 N N . SER C 1 64 ? 1.552 18.469 -28.652 1.00 7.23 437 SER C N 1
ATOM 2118 C CA . SER C 1 64 ? 0.384 19.288 -28.984 1.00 7.92 437 SER C CA 1
ATOM 2119 C C . SER C 1 64 ? 0.350 20.568 -28.192 1.00 7.06 437 SER C C 1
ATOM 2120 O O . SER C 1 64 ? 0.932 20.661 -27.089 1.00 8.00 437 SER C O 1
ATOM 2123 N N . ILE C 1 65 ? -0.350 21.545 -28.756 1.00 7.17 438 ILE C N 1
ATOM 2124 C CA . ILE C 1 65 ? -0.662 22.803 -28.112 1.00 7.66 438 ILE C CA 1
ATOM 2125 C C . ILE C 1 65 ? -2.126 23.094 -28.364 1.00 7.20 438 ILE C C 1
ATOM 2126 O O . ILE C 1 65 ? -2.583 23.064 -29.517 1.00 7.61 438 ILE C O 1
ATOM 2131 N N . LYS C 1 66 ? -2.861 23.387 -27.300 1.00 7.85 439 LYS C N 1
ATOM 2132 C CA A LYS C 1 66 ? -4.264 23.785 -27.395 0.50 8.53 439 LYS C CA 1
ATOM 2133 C CA B LYS C 1 66 ? -4.254 23.803 -27.420 0.50 8.37 439 LYS C CA 1
ATOM 2134 C C . LYS C 1 66 ? -4.395 25.229 -26.914 1.00 8.21 439 LYS C C 1
ATOM 2135 O O . LYS C 1 66 ? -3.899 25.569 -25.822 1.00 8.71 439 LYS C O 1
ATOM 2146 N N . LEU C 1 67 ? -5.064 26.058 -27.716 1.00 7.87 440 LEU C N 1
ATOM 2147 C CA . LEU C 1 67 ? -5.297 27.466 -27.415 1.00 8.92 440 LEU C CA 1
ATOM 2148 C C . LEU C 1 67 ? -6.795 27.653 -27.673 1.00 9.32 440 LEU C C 1
ATOM 2149 O O . LEU C 1 67 ? -7.210 28.002 -28.780 1.00 9.10 440 LEU C O 1
ATOM 2154 N N . ASP C 1 68 ? -7.608 27.364 -26.649 1.00 11.73 441 ASP C N 1
ATOM 2155 C CA . ASP C 1 68 ? -9.075 27.305 -26.803 1.00 12.87 441 ASP C CA 1
ATOM 2156 C C . ASP C 1 68 ? -9.423 26.359 -27.973 1.00 12.14 441 ASP C C 1
ATOM 2157 O O . ASP C 1 68 ? -9.053 25.205 -27.925 1.00 14.37 441 ASP C O 1
ATOM 2162 N N . GLY C 1 69 ? -10.074 26.840 -29.024 1.00 10.93 442 GLY C N 1
ATOM 2163 C CA . GLY C 1 69 ? -10.468 26.002 -30.160 1.00 11.26 442 GLY C CA 1
ATOM 2164 C C . GLY C 1 69 ? -9.376 25.737 -31.190 1.00 10.73 442 GLY C C 1
ATOM 2165 O O . GLY C 1 69 ? -9.599 24.971 -32.140 1.00 12.61 442 GLY C O 1
ATOM 2166 N N . VAL C 1 70 ? -8.193 26.322 -31.005 1.00 8.12 443 VAL C N 1
ATOM 2167 C CA . VAL C 1 70 ? -7.083 26.158 -31.948 1.00 7.74 443 VAL C CA 1
ATOM 2168 C C . VAL C 1 70 ? -6.199 25.042 -31.402 1.00 7.15 443 VAL C C 1
ATOM 2169 O O . VAL C 1 70 ? -5.866 25.024 -30.219 1.00 8.35 443 VAL C O 1
ATOM 2173 N N . THR C 1 71 ? -5.803 24.114 -32.267 1.00 7.14 444 THR C N 1
ATOM 2174 C CA . THR C 1 71 ? -4.864 23.061 -31.880 1.00 7.44 444 THR C CA 1
ATOM 2175 C C . THR C 1 71 ? -3.729 23.016 -32.888 1.00 6.62 444 THR C C 1
ATOM 2176 O O . THR C 1 71 ? -3.962 23.050 -34.102 1.00 7.26 444 THR C O 1
ATOM 2180 N N . LEU C 1 72 ? -2.504 22.909 -32.389 1.00 6.03 445 LEU C N 1
ATOM 2181 C CA . LEU C 1 72 ? -1.344 22.590 -33.200 1.00 6.47 445 LEU C CA 1
ATOM 2182 C C . LEU C 1 72 ? -0.791 21.286 -32.675 1.00 5.86 445 LEU C C 1
ATOM 2183 O O . LEU C 1 72 ? -0.482 21.185 -31.491 1.00 7.55 445 LEU C O 1
ATOM 2188 N N . ASN C 1 73 ? -0.666 20.277 -33.514 1.00 6.13 446 ASN C N 1
ATOM 2189 C CA . ASN C 1 73 ? -0.151 19.004 -33.051 1.00 7.26 446 ASN C CA 1
ATOM 2190 C C . ASN C 1 73 ? 0.684 18.341 -34.134 1.00 6.81 446 ASN C C 1
ATOM 2191 O O . ASN C 1 73 ? 1.052 18.969 -35.127 1.00 6.91 446 ASN C O 1
ATOM 2196 N N . GLU C 1 74 ? 1.010 17.069 -33.943 1.00 7.40 447 GLU C N 1
ATOM 2197 C CA . GLU C 1 74 ? 1.883 16.373 -34.872 1.00 8.45 447 GLU C CA 1
ATOM 2198 C C . GLU C 1 74 ? 1.230 16.106 -36.216 1.00 8.30 447 GLU C C 1
ATOM 2199 O O . GLU C 1 74 ? 1.911 15.708 -37.161 1.00 9.72 447 GLU C O 1
ATOM 2205 N N . THR C 1 75 ? -0.077 16.315 -36.317 1.00 8.10 448 THR C N 1
ATOM 2206 C CA . THR C 1 75 ? -0.764 16.203 -37.603 1.00 8.76 448 THR C CA 1
ATOM 2207 C C . THR C 1 75 ? -0.883 17.557 -38.314 1.00 7.72 448 THR C C 1
ATOM 2208 O O . THR C 1 75 ? -0.834 17.623 -39.533 1.00 8.99 448 THR C O 1
ATOM 2212 N N . GLY C 1 76 ? -1.017 18.646 -37.576 1.00 7.02 449 GLY C N 1
ATOM 2213 C CA . GLY C 1 76 ? -1.055 19.966 -38.197 1.00 6.73 449 GLY C CA 1
ATOM 2214 C C . GLY C 1 76 ? -1.772 20.984 -37.348 1.00 5.91 449 GLY C C 1
ATOM 2215 O O . GLY C 1 76 ? -1.765 20.896 -36.120 1.00 6.67 449 GLY C O 1
ATOM 2216 N N . LEU C 1 77 ? -2.344 21.970 -38.023 1.00 5.50 450 LEU C N 1
ATOM 2217 C CA . LEU C 1 77 ? -3.035 23.087 -37.405 1.00 5.97 450 LEU C CA 1
ATOM 2218 C C . LEU C 1 77 ? -4.529 22.904 -37.634 1.00 5.55 450 LEU C C 1
ATOM 2219 O O . LEU C 1 77 ? -4.962 22.712 -38.778 1.00 6.49 450 LEU C O 1
ATOM 2224 N N . PHE C 1 78 ? -5.303 23.033 -36.563 1.00 5.91 451 PHE C N 1
ATOM 2225 C CA . PHE C 1 78 ? -6.746 22.851 -36.621 1.00 6.73 451 PHE C CA 1
ATOM 2226 C C . PHE C 1 78 ? -7.445 24.008 -35.958 1.00 6.96 451 PHE C C 1
ATOM 2227 O O . PHE C 1 78 ? -7.139 24.361 -34.819 1.00 8.47 451 PHE C O 1
ATOM 2235 N N . ILE C 1 79 ? -8.417 24.571 -36.656 1.00 6.69 452 ILE C N 1
ATOM 2236 C CA . ILE C 1 79 ? -9.378 25.498 -36.067 1.00 7.34 452 ILE C CA 1
ATOM 2237 C C . ILE C 1 79 ? -10.632 24.660 -35.781 1.00 7.20 452 ILE C C 1
ATOM 2238 O O . ILE C 1 79 ? -11.129 23.977 -36.681 1.00 8.33 452 ILE C O 1
ATOM 2243 N N . ALA C 1 80 ? -11.127 24.689 -34.548 1.00 7.87 453 ALA C N 1
ATOM 2244 C CA . ALA C 1 80 ? -12.270 23.851 -34.179 1.00 8.95 453 ALA C CA 1
ATOM 2245 C C . ALA C 1 80 ? -13.420 24.049 -35.149 1.00 9.37 453 ALA C C 1
ATOM 2246 O O . ALA C 1 80 ? -13.830 25.178 -35.397 1.00 9.03 453 ALA C O 1
ATOM 2248 N N . ASN C 1 81 ? -13.887 22.947 -35.738 1.00 10.50 454 ASN C N 1
ATOM 2249 C CA . ASN C 1 81 ? -14.992 22.952 -36.689 1.00 11.30 454 ASN C CA 1
ATOM 2250 C C . ASN C 1 81 ? -14.744 23.838 -37.892 1.00 11.49 454 ASN C C 1
ATOM 2251 O O . ASN C 1 81 ? -15.681 24.296 -38.526 1.00 12.61 454 ASN C O 1
ATOM 2256 N N . GLY C 1 82 ? -13.475 24.063 -38.217 1.00 10.51 455 GLY C N 1
ATOM 2257 C CA . GLY C 1 82 ? -13.094 25.065 -39.200 1.00 10.02 455 GLY C CA 1
ATOM 2258 C C . GLY C 1 82 ? -11.920 24.613 -40.049 1.00 8.55 455 GLY C C 1
ATOM 2259 O O . GLY C 1 82 ? -11.698 23.415 -40.222 1.00 8.73 455 GLY C O 1
ATOM 2260 N N . PRO C 1 83 ? -11.165 25.564 -40.610 1.00 7.94 456 PRO C N 1
ATOM 2261 C CA . PRO C 1 83 ? -10.037 25.195 -41.459 1.00 7.86 456 PRO C CA 1
ATOM 2262 C C . PRO C 1 83 ? -9.008 24.335 -40.750 1.00 6.87 456 PRO C C 1
ATOM 2263 O O . PRO C 1 83 ? -8.862 24.358 -39.529 1.00 7.31 456 PRO C O 1
ATOM 2267 N N . GLN C 1 84 ? -8.286 23.568 -41.547 1.00 7.00 457 GLN C N 1
ATOM 2268 C CA . GLN C 1 84 ? -7.165 22.806 -41.043 1.00 8.24 457 GLN C CA 1
ATOM 2269 C C . GLN C 1 84 ? -6.088 22.695 -42.076 1.00 7.43 457 GLN C C 1
ATOM 2270 O O . GLN C 1 84 ? -6.332 22.788 -43.284 1.00 8.05 457 GLN C O 1
ATOM 2276 N N . ILE C 1 85 ? -4.881 22.540 -41.572 1.00 6.48 458 ILE C N 1
ATOM 2277 C CA A ILE C 1 85 ? -3.705 22.401 -42.419 0.50 7.22 458 ILE C CA 1
ATOM 2278 C CA B ILE C 1 85 ? -3.671 22.446 -42.395 0.50 6.86 458 ILE C CA 1
ATOM 2279 C C . ILE C 1 85 ? -2.922 21.208 -41.923 1.00 6.72 458 ILE C C 1
ATOM 2280 O O . ILE C 1 85 ? -2.443 21.191 -40.790 1.00 6.54 458 ILE C O 1
ATOM 2289 N N . THR C 1 86 ? -2.818 20.187 -42.768 1.00 6.49 459 THR C N 1
ATOM 2290 C CA . THR C 1 86 ? -2.126 18.961 -42.403 1.00 7.43 459 THR C CA 1
ATOM 2291 C C . THR C 1 86 ? -1.248 18.552 -43.577 1.00 6.81 459 THR C C 1
ATOM 2292 O O . THR C 1 86 ? -1.275 19.174 -44.625 1.00 6.46 459 THR C O 1
ATOM 2296 N N . ALA C 1 87 ? -0.486 17.466 -43.436 1.00 7.81 460 ALA C N 1
ATOM 2297 C CA . ALA C 1 87 ? 0.377 17.028 -44.543 1.00 8.31 460 ALA C CA 1
ATOM 2298 C C . ALA C 1 87 ? -0.456 16.704 -45.779 1.00 8.98 460 ALA C C 1
ATOM 2299 O O . ALA C 1 87 ? 0.029 16.882 -46.899 1.00 10.52 460 ALA C O 1
ATOM 2301 N N . SER C 1 88 ? -1.688 16.255 -45.560 1.00 8.48 461 SER C N 1
ATOM 2302 C CA A SER C 1 88 ? -2.566 15.874 -46.667 0.50 9.16 461 SER C CA 1
ATOM 2303 C CA B SER C 1 88 ? -2.632 15.882 -46.627 0.50 9.32 461 SER C CA 1
ATOM 2304 C C . SER C 1 88 ? -3.073 17.089 -47.439 1.00 8.51 461 SER C C 1
ATOM 2305 O O . SER C 1 88 ? -3.570 16.952 -48.545 1.00 8.92 461 SER C O 1
ATOM 2310 N N . GLY C 1 89 ? -2.923 18.278 -46.865 1.00 7.76 462 GLY C N 1
ATOM 2311 C CA . GLY C 1 89 ? -3.267 19.512 -47.537 1.00 7.29 462 GLY C CA 1
ATOM 2312 C C . GLY C 1 89 ? -4.058 20.457 -46.663 1.00 6.64 462 GLY C C 1
ATOM 2313 O O . GLY C 1 89 ? -4.252 20.267 -45.466 1.00 7.87 462 GLY C O 1
ATOM 2314 N N . ILE C 1 90 ? -4.529 21.497 -47.311 1.00 6.73 463 ILE C N 1
ATOM 2315 C CA . ILE C 1 90 ? -5.304 22.542 -46.681 1.00 7.03 463 ILE C CA 1
ATOM 2316 C C . ILE C 1 90 ? -6.778 22.235 -46.882 1.00 6.89 463 ILE C C 1
ATOM 2317 O O . ILE C 1 90 ? -7.205 21.953 -48.004 1.00 7.33 463 ILE C O 1
ATOM 2322 N N . ASN C 1 91 ? -7.551 22.317 -45.799 1.00 7.26 464 ASN C N 1
ATOM 2323 C CA . ASN C 1 91 ? -8.995 22.224 -45.824 1.00 8.27 464 ASN C CA 1
ATOM 2324 C C . ASN C 1 91 ? -9.492 23.603 -45.411 1.00 7.02 464 ASN C C 1
ATOM 2325 O O . ASN C 1 91 ? -9.177 24.098 -44.311 1.00 7.47 464 ASN C O 1
ATOM 2330 N N . ALA C 1 92 ? -10.253 24.236 -46.298 1.00 7.04 465 ALA C N 1
ATOM 2331 C CA . ALA C 1 92 ? -10.696 25.603 -46.094 1.00 7.86 465 ALA C CA 1
ATOM 2332 C C . ALA C 1 92 ? -11.917 25.729 -45.175 1.00 8.18 465 ALA C C 1
ATOM 2333 O O . ALA C 1 92 ? -12.372 26.853 -44.930 1.00 9.02 465 ALA C O 1
ATOM 2335 N N . GLY C 1 93 ? -12.461 24.617 -44.678 1.00 8.02 466 GLY C N 1
ATOM 2336 C CA . GLY C 1 93 ? -13.500 24.661 -43.644 1.00 8.88 466 GLY C CA 1
ATOM 2337 C C . GLY C 1 93 ? -14.860 25.102 -44.128 1.00 8.81 466 GLY C C 1
ATOM 2338 O O . GLY C 1 93 ? -15.661 25.602 -43.344 1.00 10.17 466 GLY C O 1
ATOM 2339 N N . SER C 1 94 ? -15.140 24.904 -45.412 1.00 8.56 467 SER C N 1
ATOM 2340 C CA . SER C 1 94 ? -16.390 25.367 -46.029 1.00 9.57 467 SER C CA 1
ATOM 2341 C C . SER C 1 94 ? -16.520 26.878 -46.011 1.00 9.80 467 SER C C 1
ATOM 2342 O O . SER C 1 94 ? -17.628 27.405 -46.137 1.00 11.98 467 SER C O 1
ATOM 2345 N N . GLN C 1 95 ? -15.380 27.566 -45.902 1.00 9.39 468 GLN C N 1
ATOM 2346 C CA . GLN C 1 95 ? -15.315 29.013 -45.982 1.00 8.90 468 GLN C CA 1
ATOM 2347 C C . GLN C 1 95 ? -14.602 29.386 -47.290 1.00 8.21 468 GLN C C 1
ATOM 2348 O O . GLN C 1 95 ? -13.928 28.553 -47.916 1.00 8.05 468 GLN C O 1
ATOM 2354 N N . LYS C 1 96 ? -14.785 30.629 -47.723 1.00 8.03 469 LYS C N 1
ATOM 2355 C CA . LYS C 1 96 ? -14.023 31.126 -48.853 1.00 8.26 469 LYS C CA 1
ATOM 2356 C C . LYS C 1 96 ? -12.551 31.239 -48.482 1.00 7.49 469 LYS C C 1
ATOM 2357 O O . LYS C 1 96 ? -12.209 31.332 -47.300 1.00 7.89 469 LYS C O 1
ATOM 2363 N N . ILE C 1 97 ? -11.684 31.227 -49.495 1.00 6.91 470 ILE C N 1
ATOM 2364 C CA . ILE C 1 97 ? -10.313 31.650 -49.310 1.00 6.52 470 ILE C CA 1
ATOM 2365 C C . ILE C 1 97 ? -10.219 33.022 -49.957 1.00 6.28 470 ILE C C 1
ATOM 2366 O O . ILE C 1 97 ? -10.465 33.183 -51.144 1.00 6.66 470 ILE C O 1
ATOM 2371 N N . THR C 1 98 ? -9.902 34.024 -49.147 1.00 6.31 471 THR C N 1
ATOM 2372 C CA . THR C 1 98 ? -9.870 35.415 -49.570 1.00 6.91 471 THR C CA 1
ATOM 2373 C C . THR C 1 98 ? -8.440 35.875 -49.776 1.00 6.67 471 THR C C 1
ATOM 2374 O O . THR C 1 98 ? -7.501 35.214 -49.357 1.00 6.87 471 THR C O 1
ATOM 2378 N N . GLY C 1 99 ? -8.272 37.033 -50.413 1.00 6.82 472 GLY C N 1
ATOM 2379 C CA . GLY C 1 99 ? -6.946 37.617 -50.588 1.00 7.39 472 GLY C CA 1
ATOM 2380 C C . GLY C 1 99 ? -6.010 36.798 -51.438 1.00 7.33 472 GLY C C 1
ATOM 2381 O O . GLY C 1 99 ? -4.817 36.735 -51.155 1.00 7.96 472 GLY C O 1
ATOM 2382 N N . VAL C 1 100 ? -6.543 36.234 -52.522 1.00 6.49 473 VAL C N 1
ATOM 2383 C CA . VAL C 1 100 ? -5.812 35.390 -53.445 1.00 6.73 473 VAL C CA 1
ATOM 2384 C C . VAL C 1 100 ? -5.483 36.210 -54.693 1.00 6.68 473 VAL C C 1
ATOM 2385 O O . VAL C 1 100 ? -6.371 36.730 -55.372 1.00 7.50 473 VAL C O 1
ATOM 2389 N N . ALA C 1 101 ? -4.200 36.300 -55.000 1.00 6.95 474 ALA C N 1
ATOM 2390 C CA . ALA C 1 101 ? -3.725 36.968 -56.220 1.00 7.70 474 ALA C CA 1
ATOM 2391 C C . ALA C 1 101 ? -3.833 36.007 -57.409 1.00 7.85 474 ALA C C 1
ATOM 2392 O O . ALA C 1 101 ? -3.987 34.803 -57.246 1.00 8.52 474 ALA C O 1
ATOM 2394 N N . GLU C 1 102 ? -3.740 36.539 -58.623 1.00 8.10 475 GLU C N 1
ATOM 2395 C CA . GLU C 1 102 ? -3.940 35.709 -59.809 1.00 9.46 475 GLU C CA 1
ATOM 2396 C C . GLU C 1 102 ? -2.831 34.694 -60.011 1.00 8.86 475 GLU C C 1
ATOM 2397 O O . GLU C 1 102 ? -1.659 35.001 -59.846 1.00 9.61 475 GLU C O 1
ATOM 2403 N N . GLY C 1 103 ? -3.214 33.481 -60.390 1.00 9.03 476 GLY C N 1
ATOM 2404 C CA . GLY C 1 103 ? -2.260 32.447 -60.733 1.00 9.82 476 GLY C CA 1
ATOM 2405 C C . GLY C 1 103 ? -1.756 32.622 -62.149 1.00 10.41 476 GLY C C 1
ATOM 2406 O O . GLY C 1 103 ? -2.497 33.057 -63.046 1.00 11.84 476 GLY C O 1
ATOM 2407 N N . THR C 1 104 ? -0.479 32.292 -62.338 1.00 10.88 477 THR C N 1
ATOM 2408 C CA . THR C 1 104 ? 0.168 32.352 -63.656 1.00 12.18 477 THR C CA 1
ATOM 2409 C C . THR C 1 104 ? 0.973 31.104 -64.018 1.00 13.19 477 THR C C 1
ATOM 2410 O O . THR C 1 104 ? 1.235 30.874 -65.196 1.00 15.18 477 THR C O 1
ATOM 2414 N N . ASP C 1 105 ? 1.395 30.333 -63.019 1.00 12.48 478 ASP C N 1
ATOM 2415 C CA . ASP C 1 105 ? 2.084 29.065 -63.236 1.00 13.41 478 ASP C CA 1
ATOM 2416 C C . ASP C 1 105 ? 1.079 27.951 -63.048 1.00 11.53 478 ASP C C 1
ATOM 2417 O O . ASP C 1 105 ? 0.045 28.136 -62.389 1.00 10.17 478 ASP C O 1
ATOM 2422 N N . ALA C 1 106 ? 1.378 26.791 -63.626 1.00 11.76 479 ALA C N 1
ATOM 2423 C CA . ALA C 1 106 ? 0.451 25.672 -63.684 1.00 11.45 479 ALA C CA 1
ATOM 2424 C C . ALA C 1 106 ? -0.186 25.345 -62.342 1.00 10.38 479 ALA C C 1
ATOM 2425 O O . ALA C 1 106 ? -1.371 25.058 -62.292 1.00 10.10 479 ALA C O 1
ATOM 2427 N N . ASN C 1 107 ? 0.601 25.361 -61.266 1.00 9.69 480 ASN C N 1
ATOM 2428 C CA . ASN C 1 107 ? 0.100 24.938 -59.962 1.00 9.52 480 ASN C CA 1
ATOM 2429 C C . ASN C 1 107 ? -0.304 26.084 -59.053 1.00 8.36 480 ASN C C 1
ATOM 2430 O O . ASN C 1 107 ? -0.560 25.881 -57.872 1.00 8.93 480 ASN C O 1
ATOM 2435 N N . ASP C 1 108 ? -0.435 27.284 -59.602 1.00 7.70 481 ASP C N 1
ATOM 2436 C CA . ASP C 1 108 ? -0.975 28.379 -58.810 1.00 7.53 481 ASP C CA 1
ATOM 2437 C C . ASP C 1 108 ? -2.493 28.265 -58.705 1.00 6.90 481 ASP C C 1
ATOM 2438 O O . ASP C 1 108 ? -3.162 27.860 -59.651 1.00 7.55 481 ASP C O 1
ATOM 2443 N N . ALA C 1 109 ? -3.063 28.685 -57.579 1.00 6.46 482 ALA C N 1
ATOM 2444 C CA . ALA C 1 109 ? -4.503 28.809 -57.482 1.00 6.66 482 ALA C CA 1
ATOM 2445 C C . ALA C 1 109 ? -5.012 29.863 -58.454 1.00 7.15 482 ALA C C 1
ATOM 2446 O O . ALA C 1 109 ? -4.317 30.812 -58.784 1.00 8.14 482 ALA C O 1
ATOM 2448 N N . VAL C 1 110 ? -6.263 29.686 -58.858 1.00 7.55 483 VAL C N 1
ATOM 2449 C CA . VAL C 1 110 ? -7.027 30.607 -59.683 1.00 8.94 483 VAL C CA 1
ATOM 2450 C C . VAL C 1 110 ? -7.967 31.429 -58.808 1.00 8.81 483 VAL C C 1
ATOM 2451 O O . VAL C 1 110 ? -8.667 30.874 -57.934 1.00 10.29 483 VAL C O 1
ATOM 2455 N N . ASN C 1 111 ? -8.006 32.745 -59.030 1.00 8.89 484 ASN C N 1
ATOM 2456 C CA . ASN C 1 111 ? -9.005 33.569 -58.377 1.00 8.37 484 ASN C CA 1
ATOM 2457 C C . ASN C 1 111 ? -10.184 33.866 -59.286 1.00 8.19 484 ASN C C 1
ATOM 2458 O O . ASN C 1 111 ? -10.183 33.605 -60.482 1.00 8.38 484 ASN C O 1
ATOM 2463 N N . PHE C 1 112 ? -11.244 34.361 -58.681 1.00 8.40 485 PHE C N 1
ATOM 2464 C CA . PHE C 1 112 ? -12.508 34.480 -59.366 1.00 8.98 485 PHE C CA 1
ATOM 2465 C C . PHE C 1 112 ? -12.443 35.530 -60.467 1.00 9.20 485 PHE C C 1
ATOM 2466 O O . PHE C 1 112 ? -13.063 35.364 -61.505 1.00 9.93 485 PHE C O 1
ATOM 2474 N N . GLY C 1 113 ? -11.644 36.567 -60.293 1.00 9.50 486 GLY C N 1
ATOM 2475 C CA . GLY C 1 113 ? -11.475 37.549 -61.364 1.00 10.78 486 GLY C CA 1
ATOM 2476 C C . GLY C 1 113 ? -10.944 36.905 -62.633 1.00 11.64 486 GLY C C 1
ATOM 2477 O O . GLY C 1 113 ? -11.313 37.314 -63.733 1.00 12.06 486 GLY C O 1
ATOM 2478 N N . GLN C 1 114 ? -10.079 35.898 -62.506 1.00 12.34 487 GLN C N 1
ATOM 2479 C CA . GLN C 1 114 ? -9.542 35.192 -63.687 1.00 13.72 487 GLN C CA 1
ATOM 2480 C C . GLN C 1 114 ? -10.594 34.386 -64.386 1.00 15.08 487 GLN C C 1
ATOM 2481 O O . GLN C 1 114 ? -10.590 34.267 -65.612 1.00 15.48 487 GLN C O 1
ATOM 2487 N N . LEU C 1 115 ? -11.467 33.767 -63.610 1.00 16.83 488 LEU C N 1
ATOM 2488 C CA . LEU C 1 115 ? -12.536 32.991 -64.180 1.00 18.04 488 LEU C CA 1
ATOM 2489 C C . LEU C 1 115 ? -13.484 33.932 -64.924 1.00 18.48 488 LEU C C 1
ATOM 2490 O O . LEU C 1 115 ? -13.911 33.639 -66.036 1.00 19.00 488 LEU C O 1
ATOM 2495 N N . LYS C 1 116 ? -13.771 35.090 -64.336 1.00 19.01 489 LYS C N 1
ATOM 2496 C CA . LYS C 1 116 ? -14.662 36.057 -64.979 1.00 20.30 489 LYS C CA 1
ATOM 2497 C C . LYS C 1 116 ? -14.066 36.641 -66.263 1.00 20.84 489 LYS C C 1
ATOM 2498 O O . LYS C 1 116 ? -14.800 36.921 -67.212 1.00 20.84 489 LYS C O 1
ATOM 2504 N N . LYS C 1 117 ? -12.752 36.843 -66.298 1.00 21.72 490 LYS C N 1
ATOM 2505 C CA . LYS C 1 117 ? -12.089 37.335 -67.514 1.00 24.32 490 LYS C CA 1
ATOM 2506 C C . LYS C 1 117 ? -12.211 36.350 -68.678 1.00 25.61 490 LYS C C 1
ATOM 2507 O O . LYS C 1 117 ? -12.418 36.767 -69.824 1.00 25.46 490 LYS C O 1
ATOM 2513 N N . ILE C 1 118 ? -12.074 35.055 -68.395 1.00 27.45 491 ILE C N 1
ATOM 2514 C CA A ILE C 1 118 ? -12.203 34.028 -69.429 0.50 28.57 491 ILE C CA 1
ATOM 2515 C CA B ILE C 1 118 ? -12.209 34.028 -69.429 0.50 28.50 491 ILE C CA 1
ATOM 2516 C C . ILE C 1 118 ? -13.664 33.891 -69.871 1.00 29.53 491 ILE C C 1
ATOM 2517 O O . ILE C 1 118 ? -13.942 33.693 -71.053 1.00 29.89 491 ILE C O 1
ATOM 2526 N N . GLU C 1 119 ? -14.592 34.006 -68.924 1.00 31.50 492 GLU C N 1
ATOM 2527 C CA . GLU C 1 119 ? -16.020 33.962 -69.236 1.00 32.90 492 GLU C CA 1
ATOM 2528 C C . GLU C 1 119 ? -16.390 35.138 -70.143 1.00 34.84 492 GLU C C 1
ATOM 2529 O O . GLU C 1 119 ? -17.213 34.990 -71.048 1.00 35.26 492 GLU C O 1
ATOM 2535 N N . THR C 1 120 ? -15.763 36.291 -69.904 1.00 36.71 493 THR C N 1
ATOM 2536 C CA . THR C 1 120 ? -16.021 37.507 -70.679 1.00 37.96 493 THR C CA 1
ATOM 2537 C C . THR C 1 120 ? -15.415 37.466 -72.083 1.00 39.46 493 THR C C 1
ATOM 2538 O O . THR C 1 120 ? -16.052 37.904 -73.043 1.00 39.56 493 THR C O 1
ATOM 2542 N N . GLU C 1 121 ? -14.194 36.947 -72.203 1.00 41.14 494 GLU C N 1
ATOM 2543 C CA . GLU C 1 121 ? -13.475 36.961 -73.484 1.00 42.52 494 GLU C CA 1
ATOM 2544 C C . GLU C 1 121 ? -14.092 36.028 -74.534 1.00 43.77 494 GLU C C 1
ATOM 2545 O O . GLU C 1 121 ? -13.867 36.210 -75.732 1.00 43.98 494 GLU C O 1
ATOM 2551 N N . VAL C 1 122 ? -14.874 35.045 -74.085 1.00 45.07 495 VAL C N 1
ATOM 2552 C CA . VAL C 1 122 ? -15.539 34.098 -74.991 1.00 46.07 495 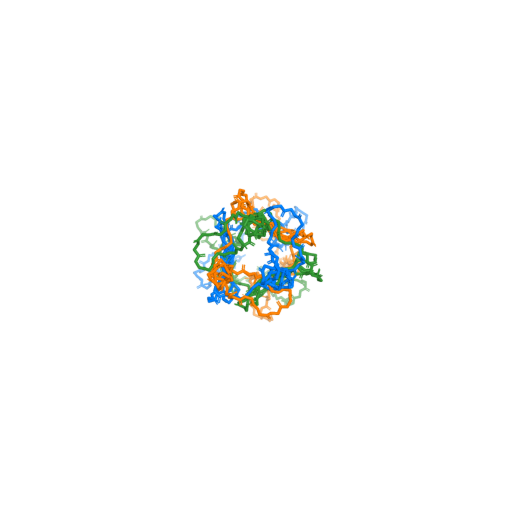VAL C CA 1
ATOM 2553 C C . VAL C 1 122 ? -16.932 34.562 -75.452 1.00 47.13 495 VAL C C 1
ATOM 2554 O O . VAL C 1 122 ? -17.690 33.773 -76.023 1.00 47.35 495 VAL C O 1
ATOM 2558 N N . LYS C 1 123 ? -17.269 35.827 -75.198 1.00 48.24 496 LYS C N 1
ATOM 2559 C CA . LYS C 1 123 ? -18.495 36.425 -75.731 1.00 49.02 496 LYS C CA 1
ATOM 2560 C C . LYS C 1 123 ? -18.377 36.575 -77.245 1.00 49.76 496 LYS C C 1
ATOM 2561 O O . LYS C 1 123 ? -19.258 36.145 -77.994 1.00 49.96 496 LYS C O 1
ATOM 2567 N N . GLU C 1 124 ? -17.279 37.191 -77.679 1.00 50.46 497 GLU C N 1
ATOM 2568 C CA . GLU C 1 124 ? -16.974 37.346 -79.105 1.00 50.90 497 GLU C CA 1
ATOM 2569 C C . GLU C 1 124 ? -16.624 36.014 -79.777 1.00 51.26 497 GLU C C 1
ATOM 2570 O O . GLU C 1 124 ? -16.968 35.795 -80.940 1.00 51.33 497 GLU C O 1
ATOM 2576 N N . GLN C 1 125 ? -15.939 35.138 -79.041 1.00 51.59 498 GLN C N 1
ATOM 2577 C CA . GLN C 1 125 ? -15.548 33.821 -79.545 1.00 51.64 498 GLN C CA 1
ATOM 2578 C C . GLN C 1 125 ? -16.148 32.725 -78.670 1.00 51.77 498 GLN C C 1
ATOM 2579 O O . GLN C 1 125 ? -17.126 32.080 -79.050 1.00 51.85 498 GLN C O 1
#

GO terms:
  GO:0009279 cell outer membrane (C, EXP)
  GO:0009986 cell surface (C, EXP)
  GO:0141018 adhesion of symbiont to host via host extracellular matrix (P, EXP)

CATH classification: 6.20.50.100 (+2 more: 2.20.70.140, 6.10.250.2120)

Radius of gyration: 28.07 Å; Cα contacts (8 Å, |Δi|>4): 1049; chains: 3; bounding box: 53×33×90 Å